Protein AF-H1Y6B5-F1 (afdb_monomer)

Mean predicted aligned error: 3.68 Å

Sequence (213 aa):
MKHVYVIIVVPATILVPIITGFVKKIYNDKLLKGMLFYLLFAALTEITSRVLGSHQINNLPLLHFYTIIEFLFILRFFQLALNASSVIRLTRWLMVIFTVFSIFNFIFIQSIHGFNSYPRSIAALIIIGFCLFYFFKYGGAENKKKWIYEPANWLVTGALIYFGSSLFYFAFLNLLNQSASPTVYFIFAYIHATLVMVMYFLFTIGFLYAKNE

Organism: NCBI:txid714943

Nearest PDB structures (foldseek):
  7v9l-assembly1_R  TM=5.375E-01  e=4.047E-01  Homo sapiens
  8u54-assembly1_B  TM=4.748E-01  e=1.114E+00  Homo sapiens
  8u5v-assembly1_A  TM=3.412E-01  e=2.157E+00  Homo sapiens
  5cwi-assembly1_A  TM=3.087E-01  e=9.225E+00  synthetic construct

pLDDT: mean 94.03, std 8.44, range [51.31, 98.81]

Secondary structure (DSSP, 8-state):
-TTHIIIIIHHHTTHHHHHHHHHTTGGG-TTTHHHHHHHHHHHHHHHHHHHHHHTT---HHHHHHHHHHHHHHHHHHHHHHH--HHHHHHHHHHHHHHHHHHHHHHHHTS-TTS--HHHHHHHHHHHHHHHHHHHHHHSSS--SS-GGG-HHHHHHHHHHHHHHHHHHHHHTHHHHHHHS-HHHHHHHHHHHHHHHHHHHHHHHHHHHT----

Foldseek 3Di:
DPPCCLLPVLLVLLVLLLVLCVVLVCCPPPLCVLVNVLSVVVNVLSVVLVVCVVVVHQSLLSVLVNLLSNLLSLLVNLCVLVVDPVSVVVSVVCSVVLNVVSVCCCVPPNPSSDASLPSNLVSLVVLLVSLVVSCVVPVPDPPPDDLLLALVSLLSVLSNQLSVVCNVVSNCVRVCVPPNDPVVNVVSSSVNSVSSSSSSVSNSSSSNSDDRD

Structure (mmCIF, N/CA/C/O backbone):
data_AF-H1Y6B5-F1
#
_entry.id   AF-H1Y6B5-F1
#
loop_
_atom_site.group_PDB
_atom_site.id
_atom_site.type_symbol
_atom_site.label_atom_id
_atom_site.label_alt_id
_atom_site.label_comp_id
_atom_site.label_asym_id
_atom_site.label_entity_id
_atom_site.label_seq_id
_atom_site.pdbx_PDB_ins_code
_atom_site.Cartn_x
_atom_site.Cartn_y
_atom_site.Cartn_z
_atom_site.occupancy
_atom_site.B_iso_or_equiv
_atom_site.auth_seq_id
_atom_site.auth_comp_id
_atom_site.auth_asym_id
_atom_site.auth_atom_id
_atom_site.pdbx_PDB_model_num
ATOM 1 N N . MET A 1 1 ? 3.850 -22.545 -18.748 1.00 55.69 1 MET A N 1
ATOM 2 C CA . MET A 1 1 ? 4.008 -21.136 -18.319 1.00 55.69 1 MET A CA 1
ATOM 3 C C . MET A 1 1 ? 4.960 -21.098 -17.131 1.00 55.69 1 MET A C 1
ATOM 5 O O . MET A 1 1 ? 4.637 -21.686 -16.107 1.00 55.69 1 MET A O 1
ATOM 9 N N . LYS A 1 2 ? 6.153 -20.505 -17.258 1.00 73.94 2 LYS A N 1
ATOM 10 C CA . LYS A 1 2 ? 7.037 -20.297 -16.096 1.00 73.94 2 LYS A CA 1
ATOM 11 C C . LYS A 1 2 ? 6.442 -19.155 -15.241 1.00 73.94 2 LYS A C 1
ATOM 13 O O . LYS A 1 2 ? 5.897 -18.218 -15.809 1.00 73.94 2 LYS A O 1
ATOM 18 N N . HIS A 1 3 ? 6.512 -19.243 -13.910 1.00 87.06 3 HIS A N 1
ATOM 19 C CA . HIS A 1 3 ? 6.084 -18.199 -12.946 1.00 87.06 3 HIS A CA 1
ATOM 20 C C . HIS A 1 3 ? 4.568 -17.972 -12.728 1.00 87.06 3 HIS A C 1
ATOM 22 O O . HIS A 1 3 ? 4.164 -16.901 -12.278 1.00 87.06 3 HIS A O 1
ATOM 28 N N . VAL A 1 4 ? 3.724 -18.996 -12.940 1.00 90.38 4 VAL A N 1
ATOM 29 C CA . VAL A 1 4 ? 2.258 -18.958 -12.680 1.00 90.38 4 VAL A CA 1
ATOM 30 C C . VAL A 1 4 ? 1.918 -18.456 -11.270 1.00 90.38 4 VAL A C 1
ATOM 32 O O . VAL A 1 4 ? 0.959 -17.710 -11.096 1.00 90.38 4 VAL A O 1
ATOM 35 N N . TYR A 1 5 ? 2.718 -18.812 -10.266 1.00 93.62 5 TYR A N 1
ATOM 36 C CA . TYR A 1 5 ? 2.507 -18.364 -8.890 1.00 93.62 5 TYR A CA 1
ATOM 37 C C . TYR A 1 5 ? 2.507 -16.831 -8.753 1.00 93.62 5 TYR A C 1
ATOM 39 O O . TYR A 1 5 ? 1.561 -16.265 -8.212 1.00 93.62 5 TYR A O 1
ATOM 47 N N . VAL A 1 6 ? 3.532 -16.160 -9.291 1.00 92.00 6 VAL A N 1
ATOM 48 C CA . VAL A 1 6 ? 3.678 -14.696 -9.211 1.00 92.00 6 VAL A CA 1
ATOM 49 C C . VAL A 1 6 ? 2.671 -14.000 -10.124 1.00 92.00 6 VAL A C 1
ATOM 51 O O . VAL A 1 6 ? 2.094 -12.987 -9.750 1.00 92.00 6 VAL A O 1
ATOM 54 N N . ILE A 1 7 ? 2.440 -14.553 -11.317 1.00 89.25 7 ILE A N 1
ATOM 55 C CA . ILE A 1 7 ? 1.642 -13.893 -12.355 1.00 89.25 7 ILE A CA 1
ATOM 56 C C . ILE A 1 7 ? 0.141 -14.115 -12.153 1.00 89.25 7 ILE A C 1
ATOM 58 O O . ILE A 1 7 ? -0.649 -13.260 -12.520 1.00 89.25 7 ILE A O 1
ATOM 62 N N . ILE A 1 8 ? -0.302 -15.236 -11.589 1.00 91.44 8 ILE A N 1
ATOM 63 C CA . ILE A 1 8 ? -1.732 -15.583 -11.537 1.00 91.44 8 ILE A CA 1
ATOM 64 C C . ILE A 1 8 ? -2.184 -15.805 -10.101 1.00 91.44 8 ILE A C 1
ATOM 66 O O . ILE A 1 8 ? -3.105 -15.129 -9.650 1.00 91.44 8 ILE A O 1
ATOM 70 N N . VAL A 1 9 ? -1.534 -16.728 -9.388 1.00 95.12 9 VAL A N 1
ATOM 71 C CA . VAL A 1 9 ? -2.014 -17.199 -8.080 1.00 95.12 9 VAL A CA 1
ATOM 72 C C . VAL A 1 9 ? -2.010 -16.074 -7.054 1.00 95.12 9 VAL A C 1
ATOM 74 O O . VAL A 1 9 ? -3.047 -15.797 -6.461 1.00 95.12 9 VAL A O 1
ATOM 77 N N . VAL A 1 10 ? -0.869 -15.407 -6.861 1.00 95.81 10 VAL A N 1
ATOM 78 C CA . VAL A 1 10 ? -0.741 -14.348 -5.855 1.00 95.81 10 VAL A CA 1
ATOM 79 C C . VAL A 1 10 ? -1.701 -13.195 -6.130 1.00 95.81 10 VAL A C 1
ATOM 81 O O . VAL A 1 10 ? -2.462 -12.857 -5.227 1.00 95.81 10 VAL A O 1
ATOM 84 N N . PRO A 1 11 ? -1.763 -12.602 -7.330 1.00 94.50 11 PRO A N 1
ATOM 85 C CA . PRO A 1 11 ? -2.614 -11.433 -7.507 1.00 94.50 11 PRO A CA 1
ATOM 86 C C . PRO A 1 11 ? -4.104 -11.777 -7.450 1.00 94.50 11 PRO A C 1
ATOM 88 O O . PRO A 1 11 ? -4.888 -10.957 -6.990 1.00 94.50 11 PRO A O 1
ATOM 91 N N . ALA A 1 12 ? -4.505 -13.008 -7.799 1.00 96.19 12 ALA A N 1
ATOM 92 C CA . ALA A 1 12 ? -5.877 -13.470 -7.584 1.00 96.19 12 ALA A CA 1
ATOM 93 C C . ALA A 1 12 ? -6.274 -13.486 -6.095 1.00 96.19 12 ALA A C 1
ATOM 95 O O . ALA A 1 12 ? -7.454 -13.331 -5.777 1.00 96.19 12 ALA A O 1
ATOM 96 N N . THR A 1 13 ? -5.315 -13.605 -5.165 1.00 97.94 13 THR A N 1
ATOM 97 C CA . THR A 1 13 ? -5.616 -13.573 -3.723 1.00 97.94 13 THR A CA 1
ATOM 98 C C . THR A 1 13 ? -6.146 -12.225 -3.236 1.00 97.94 13 THR A C 1
ATOM 100 O O . THR A 1 13 ? -6.795 -12.202 -2.195 1.00 97.94 13 THR A O 1
ATOM 103 N N . ILE A 1 14 ? -5.991 -11.129 -3.997 1.00 98.19 14 ILE A N 1
ATOM 104 C CA . ILE A 1 14 ? -6.615 -9.834 -3.665 1.00 98.19 14 ILE A CA 1
ATOM 105 C C . ILE A 1 14 ? -8.147 -9.915 -3.625 1.00 98.19 14 ILE A C 1
ATOM 107 O O . ILE A 1 14 ? -8.799 -9.159 -2.904 1.00 98.19 14 ILE A O 1
ATOM 111 N N . LEU A 1 15 ? -8.736 -10.861 -4.364 1.00 98.31 15 LEU A N 1
ATOM 112 C CA . LEU A 1 15 ? -10.179 -11.073 -4.375 1.00 98.31 15 LEU A CA 1
ATOM 113 C C . LEU A 1 15 ? -10.692 -11.527 -3.007 1.00 98.31 15 LEU A C 1
ATOM 115 O O . LEU A 1 15 ? -11.820 -11.200 -2.656 1.00 98.31 15 LEU A O 1
ATOM 119 N N . VAL A 1 16 ? -9.869 -12.220 -2.214 1.00 98.44 16 VAL A N 1
ATOM 120 C CA . VAL A 1 16 ? -10.258 -12.733 -0.895 1.00 98.44 16 VAL A CA 1
ATOM 121 C C . VAL A 1 16 ? -10.650 -11.590 0.057 1.00 98.44 16 VAL A C 1
ATOM 123 O O . VAL A 1 16 ? -11.821 -11.544 0.443 1.00 98.44 16 VAL A O 1
ATOM 126 N N . PRO A 1 17 ? -9.779 -10.609 0.384 1.00 98.38 17 PRO A N 1
ATOM 127 C CA . PRO A 1 17 ? -10.174 -9.500 1.249 1.00 98.38 17 PRO A CA 1
ATOM 128 C C . PRO A 1 17 ? -11.243 -8.601 0.615 1.00 98.38 17 PRO A C 1
ATOM 130 O O . PRO A 1 17 ? -12.066 -8.054 1.344 1.00 98.38 17 PRO A O 1
ATOM 133 N N . ILE A 1 18 ? -11.297 -8.459 -0.717 1.00 98.50 18 ILE A N 1
ATOM 134 C CA . ILE A 1 18 ? -12.362 -7.685 -1.380 1.00 98.50 18 ILE A CA 1
ATOM 135 C C . ILE A 1 18 ? -13.731 -8.330 -1.132 1.00 98.50 18 ILE A C 1
ATOM 137 O O . ILE A 1 18 ? -14.648 -7.662 -0.650 1.00 98.50 18 ILE A O 1
ATOM 141 N N . ILE A 1 19 ? -13.865 -9.630 -1.415 1.00 98.44 19 ILE A N 1
ATOM 142 C CA . ILE A 1 19 ? -15.105 -10.389 -1.203 1.00 98.44 19 ILE A CA 1
ATOM 143 C C . ILE A 1 19 ? -15.489 -10.344 0.275 1.00 98.44 19 ILE A C 1
ATOM 145 O O . ILE A 1 19 ? -16.630 -10.014 0.601 1.00 98.44 19 ILE A O 1
ATOM 149 N N . THR A 1 20 ? -14.539 -10.598 1.180 1.00 98.06 20 THR A N 1
ATOM 150 C CA . THR A 1 20 ? -14.780 -10.502 2.623 1.00 98.06 20 THR A CA 1
ATOM 151 C C . THR A 1 20 ? -15.261 -9.112 3.024 1.00 98.06 20 THR A C 1
ATOM 153 O O . THR A 1 20 ? -16.213 -9.009 3.794 1.00 98.06 20 THR A O 1
ATOM 156 N N . GLY A 1 21 ? -14.674 -8.046 2.477 1.00 97.31 21 GLY A N 1
ATOM 157 C CA . GLY A 1 21 ? -15.093 -6.675 2.747 1.00 97.31 21 GLY A CA 1
ATOM 158 C C . GLY A 1 21 ? -16.542 -6.396 2.339 1.00 97.31 21 GLY A C 1
ATOM 159 O O . GLY A 1 21 ? -17.296 -5.804 3.115 1.00 97.31 21 GLY A O 1
ATOM 160 N N . PHE A 1 22 ? -16.970 -6.872 1.167 1.00 97.12 22 PHE A N 1
ATOM 161 C CA . PHE A 1 22 ? -18.368 -6.755 0.741 1.00 97.12 22 PHE A CA 1
ATOM 162 C C . PHE A 1 22 ? -19.321 -7.583 1.610 1.00 97.12 22 PHE A C 1
ATOM 164 O O . PHE A 1 22 ? -20.336 -7.054 2.061 1.00 97.12 22 PHE A O 1
ATOM 171 N N . VAL A 1 23 ? -18.983 -8.844 1.907 1.00 96.69 23 VAL A N 1
ATOM 172 C CA . VAL A 1 23 ? -19.797 -9.732 2.762 1.00 96.69 23 VAL A CA 1
ATOM 173 C C . VAL A 1 23 ? -19.965 -9.149 4.168 1.00 96.69 23 VAL A C 1
ATOM 175 O O . VAL A 1 23 ? -21.059 -9.165 4.731 1.00 96.69 23 VAL A O 1
ATOM 178 N N . LYS A 1 24 ? -18.892 -8.584 4.726 1.00 96.00 24 LYS A N 1
ATOM 179 C CA . LYS A 1 24 ? -18.864 -7.930 6.042 1.00 96.00 24 LYS A CA 1
ATOM 180 C C . LYS A 1 24 ? -19.344 -6.477 6.013 1.00 96.00 24 LYS A C 1
ATOM 182 O O . LYS A 1 24 ? -19.243 -5.787 7.018 1.00 96.00 24 LYS A O 1
ATOM 187 N N . LYS A 1 25 ? -19.848 -5.997 4.872 1.00 95.06 25 LYS A N 1
ATOM 188 C CA . LYS A 1 25 ? -20.375 -4.638 4.679 1.00 95.06 2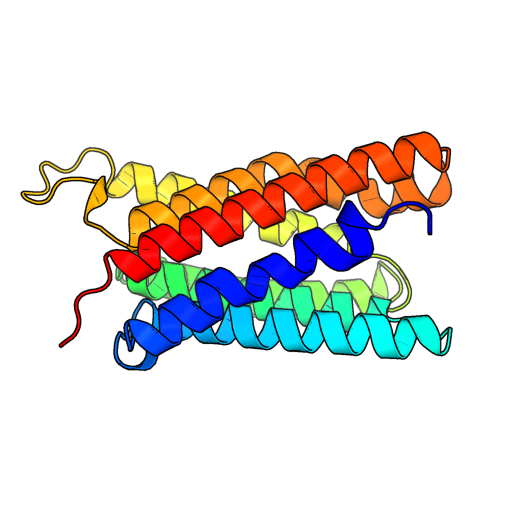5 LYS A CA 1
ATOM 189 C C . LYS A 1 25 ? -19.458 -3.525 5.202 1.00 95.06 25 LYS A C 1
ATOM 191 O O . LYS A 1 25 ? -19.927 -2.469 5.626 1.00 95.06 25 LYS A O 1
ATOM 196 N N . ILE A 1 26 ? -18.138 -3.710 5.112 1.00 94.06 26 ILE A N 1
ATOM 197 C CA . ILE A 1 26 ? -17.161 -2.744 5.649 1.00 94.06 26 ILE A CA 1
ATOM 198 C C . ILE A 1 26 ? -17.201 -1.395 4.918 1.00 94.06 26 ILE A C 1
ATOM 200 O O . ILE A 1 26 ? -16.618 -0.421 5.377 1.00 94.06 26 ILE A O 1
ATOM 204 N N . TYR A 1 27 ? -17.911 -1.309 3.789 1.00 92.00 27 TYR A N 1
ATOM 205 C CA . TYR A 1 27 ? -18.198 -0.058 3.087 1.00 92.00 27 TYR A CA 1
ATOM 206 C C . TYR A 1 27 ? -19.061 0.929 3.902 1.00 92.00 27 TYR A C 1
ATOM 208 O O . TYR A 1 27 ? -19.144 2.105 3.523 1.00 92.00 27 TYR A O 1
ATOM 216 N N . ASN A 1 28 ? -19.682 0.473 4.997 1.00 91.31 28 ASN A N 1
ATOM 217 C CA . ASN A 1 28 ? -20.356 1.310 5.993 1.00 91.31 28 ASN A CA 1
ATOM 218 C C . ASN A 1 28 ? -19.400 1.808 7.094 1.00 91.31 28 ASN A C 1
ATOM 220 O O . ASN A 1 28 ? -19.642 2.858 7.687 1.00 91.31 28 ASN A O 1
ATOM 224 N N . ASP A 1 29 ? -18.289 1.107 7.333 1.00 93.19 29 ASP A N 1
ATOM 225 C CA . ASP A 1 29 ? -17.291 1.468 8.340 1.00 93.19 29 ASP A CA 1
ATOM 226 C C . ASP A 1 29 ? -16.361 2.567 7.800 1.00 93.19 29 ASP A C 1
ATOM 228 O O . ASP A 1 29 ? -15.657 2.393 6.802 1.00 93.19 29 ASP A O 1
ATOM 232 N N . LYS A 1 30 ? -16.332 3.728 8.467 1.00 91.19 30 LYS A N 1
ATOM 233 C CA . LYS A 1 30 ? -15.532 4.884 8.023 1.00 91.19 30 LYS A CA 1
ATOM 234 C C . LYS A 1 30 ? -14.029 4.596 7.976 1.00 91.19 30 LYS A C 1
ATOM 236 O O . LYS A 1 30 ? -13.349 5.166 7.124 1.00 91.19 30 LYS A O 1
ATOM 241 N N . LEU A 1 31 ? -13.516 3.767 8.883 1.00 93.06 31 LEU A N 1
ATOM 242 C CA . LEU A 1 31 ? -12.102 3.414 8.975 1.00 93.06 31 LEU A CA 1
ATOM 243 C C . LEU A 1 31 ? -11.720 2.397 7.892 1.00 93.06 31 LEU A C 1
ATOM 245 O O . LEU A 1 31 ? -10.720 2.584 7.198 1.00 93.06 31 LEU A O 1
ATOM 249 N N . LEU A 1 32 ? -12.517 1.339 7.727 1.00 95.81 32 LEU A N 1
ATOM 250 C CA . LEU A 1 32 ? -12.175 0.205 6.860 1.00 95.81 32 LEU A CA 1
ATOM 251 C C . LEU A 1 32 ? -12.563 0.412 5.390 1.00 95.81 32 LEU A C 1
ATOM 253 O O . LEU A 1 32 ? -11.889 -0.117 4.503 1.00 95.81 32 LEU A O 1
ATOM 257 N N . LYS A 1 33 ? -13.584 1.229 5.098 1.00 96.12 33 LYS A N 1
ATOM 258 C CA . LYS A 1 33 ? -14.030 1.531 3.726 1.00 96.12 33 LYS A CA 1
ATOM 259 C C . LYS A 1 33 ? -12.903 2.039 2.827 1.00 96.12 33 LYS A C 1
ATOM 261 O O . LYS A 1 33 ? -12.834 1.661 1.660 1.00 96.12 33 LYS A O 1
ATOM 266 N N . GLY A 1 34 ? -12.012 2.881 3.358 1.00 96.19 34 GLY A N 1
ATOM 267 C CA . GLY A 1 34 ? -10.866 3.392 2.600 1.00 96.19 34 GLY A CA 1
ATOM 268 C C . GLY A 1 34 ? -9.937 2.273 2.123 1.00 96.19 34 GLY A C 1
ATOM 269 O O . GLY A 1 34 ? -9.499 2.283 0.978 1.00 96.19 34 GLY A O 1
ATOM 270 N N . MET A 1 35 ? -9.713 1.265 2.968 1.00 97.94 35 MET A N 1
ATOM 271 C CA . MET A 1 35 ? -8.876 0.111 2.636 1.00 97.94 35 MET A CA 1
ATOM 272 C C . MET A 1 35 ? -9.559 -0.839 1.649 1.00 97.94 35 MET A C 1
ATOM 274 O O . MET A 1 35 ? -8.884 -1.408 0.795 1.00 97.94 35 MET A O 1
ATOM 278 N N . LEU A 1 36 ? -10.891 -0.963 1.692 1.00 97.88 36 LEU A N 1
ATOM 279 C CA . LEU A 1 36 ? -11.636 -1.685 0.655 1.00 97.88 36 LEU A CA 1
ATOM 280 C C . LEU A 1 36 ? -11.476 -1.021 -0.719 1.00 97.88 36 LEU A C 1
ATOM 282 O O . LEU A 1 36 ? -11.206 -1.702 -1.706 1.00 97.88 36 LEU A O 1
ATOM 286 N N . PHE A 1 37 ? -11.609 0.307 -0.789 1.00 97.88 37 PHE A N 1
ATOM 287 C CA . PHE A 1 37 ? -11.417 1.037 -2.045 1.00 97.88 37 PHE A CA 1
ATOM 288 C C . PHE A 1 37 ? -9.978 0.991 -2.548 1.00 97.88 37 PHE A C 1
ATOM 290 O O . PHE A 1 37 ? -9.779 0.871 -3.754 1.00 97.88 37 PHE A O 1
ATOM 297 N N . TYR A 1 38 ? -8.992 1.013 -1.651 1.00 97.75 38 TYR A N 1
ATOM 298 C CA . TYR A 1 38 ? -7.603 0.740 -2.010 1.00 97.75 38 TYR A CA 1
ATOM 299 C C . TYR A 1 38 ? -7.456 -0.619 -2.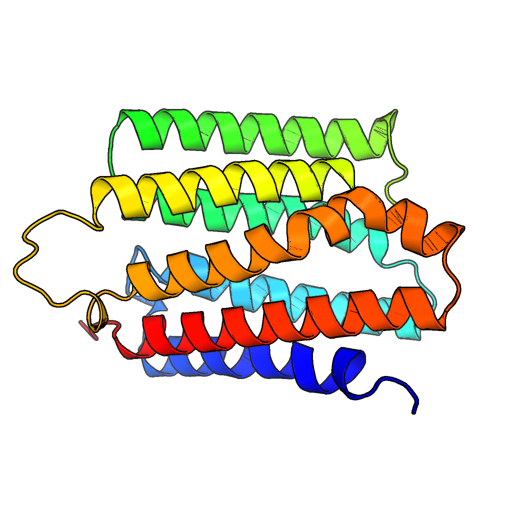703 1.00 97.75 38 TYR A C 1
ATOM 301 O O . TYR A 1 38 ? -6.878 -0.684 -3.783 1.00 97.75 38 TYR A O 1
ATOM 309 N N . LEU A 1 39 ? -8.015 -1.691 -2.131 1.00 98.38 39 LEU A N 1
ATOM 310 C CA . LEU A 1 39 ? -7.914 -3.029 -2.720 1.00 98.38 39 LEU A CA 1
ATOM 311 C C . LEU A 1 39 ? -8.619 -3.119 -4.078 1.00 98.38 39 LEU A C 1
ATOM 313 O O . LEU A 1 39 ? -8.088 -3.729 -5.001 1.00 98.38 39 LEU A O 1
ATOM 317 N N . LEU A 1 40 ? -9.780 -2.476 -4.230 1.00 98.38 40 LEU A N 1
ATOM 318 C CA . LEU A 1 40 ? -10.475 -2.383 -5.518 1.00 98.38 40 LEU A CA 1
ATOM 319 C C . LEU A 1 40 ? -9.640 -1.637 -6.564 1.00 98.38 40 LEU A C 1
ATOM 321 O O . LEU A 1 40 ? -9.512 -2.096 -7.698 1.00 98.38 40 LEU A O 1
ATOM 325 N N . PHE A 1 41 ? -9.037 -0.514 -6.177 1.00 98.19 41 PHE A N 1
ATOM 326 C CA . PHE A 1 41 ? -8.139 0.245 -7.040 1.00 98.19 41 PHE A CA 1
ATOM 327 C C . PHE A 1 41 ? -6.889 -0.565 -7.413 1.00 98.19 41 PHE A C 1
ATOM 329 O O . PHE A 1 41 ? -6.485 -0.573 -8.576 1.00 98.19 41 PHE A O 1
ATOM 336 N N . ALA A 1 42 ? -6.304 -1.296 -6.463 1.00 97.75 42 ALA A N 1
ATOM 337 C CA . ALA A 1 42 ? -5.171 -2.180 -6.706 1.00 97.75 42 ALA A CA 1
ATOM 338 C C . ALA A 1 42 ? -5.531 -3.327 -7.663 1.00 97.75 42 ALA A C 1
ATOM 340 O O . ALA A 1 42 ? -4.788 -3.577 -8.610 1.00 97.75 42 ALA A O 1
ATOM 341 N N . ALA A 1 43 ? -6.698 -3.958 -7.496 1.00 97.88 43 ALA A N 1
ATOM 342 C CA . ALA A 1 43 ? -7.184 -4.993 -8.409 1.00 97.88 43 ALA A CA 1
ATOM 343 C C . ALA A 1 43 ? -7.374 -4.449 -9.834 1.00 97.88 43 ALA A C 1
ATOM 345 O O . ALA A 1 43 ? -6.933 -5.069 -10.801 1.00 97.88 43 ALA A O 1
ATOM 346 N N . LEU A 1 44 ? -7.978 -3.264 -9.968 1.00 97.75 44 LEU A N 1
ATOM 347 C CA . LEU A 1 44 ? -8.154 -2.597 -11.259 1.00 97.75 44 LEU A CA 1
ATOM 348 C C . LEU A 1 44 ? -6.810 -2.261 -11.917 1.00 97.75 44 LEU A C 1
ATOM 350 O O . LEU A 1 44 ? -6.625 -2.491 -13.113 1.00 97.75 44 LEU A O 1
ATOM 354 N N . THR A 1 45 ? -5.867 -1.738 -11.135 1.00 96.62 45 THR A N 1
ATOM 355 C CA . THR A 1 45 ? -4.513 -1.407 -11.594 1.00 96.62 45 THR A CA 1
ATOM 356 C C . THR A 1 45 ? -3.798 -2.660 -12.096 1.00 96.62 45 THR A C 1
ATOM 358 O O . THR A 1 45 ? -3.215 -2.642 -13.175 1.00 96.62 45 THR A O 1
ATOM 361 N N . GLU A 1 46 ? -3.890 -3.768 -11.364 1.00 94.75 46 GLU A N 1
ATOM 362 C CA . GLU A 1 46 ? -3.266 -5.039 -11.732 1.00 94.75 46 GLU A CA 1
ATOM 363 C C . GLU A 1 46 ? -3.851 -5.615 -13.031 1.00 94.75 46 GLU A C 1
ATOM 365 O O . GLU A 1 46 ? -3.105 -6.007 -13.930 1.00 94.75 46 GLU A O 1
ATOM 370 N N . ILE A 1 47 ? -5.181 -5.612 -13.178 1.00 95.75 47 ILE A N 1
ATOM 371 C CA . ILE A 1 47 ? -5.851 -6.028 -14.421 1.00 95.75 47 ILE A CA 1
ATOM 372 C C . ILE A 1 47 ? -5.381 -5.153 -15.589 1.00 95.75 47 ILE A C 1
ATOM 374 O O . ILE A 1 47 ? -4.975 -5.672 -16.628 1.00 95.75 47 ILE A O 1
ATOM 378 N N . THR A 1 48 ? -5.375 -3.832 -15.404 1.00 96.38 48 THR A N 1
ATOM 379 C CA . THR A 1 48 ? -4.950 -2.875 -16.436 1.00 96.38 48 THR A CA 1
ATOM 380 C C . THR A 1 48 ? -3.487 -3.094 -16.825 1.00 96.38 48 THR A C 1
ATOM 382 O O . THR A 1 48 ? -3.161 -3.167 -18.007 1.00 96.38 48 THR A O 1
ATOM 385 N N . SER A 1 49 ? -2.607 -3.280 -15.840 1.00 93.88 49 SER A N 1
ATOM 386 C CA . SER A 1 49 ? -1.180 -3.550 -16.030 1.00 93.88 49 SER A CA 1
ATOM 387 C C . SER A 1 49 ? -0.932 -4.793 -16.889 1.00 93.88 49 SER A C 1
ATOM 389 O O . SER A 1 49 ? -0.060 -4.783 -17.762 1.00 93.88 49 SER A O 1
ATOM 391 N N . ARG A 1 50 ? -1.733 -5.849 -16.699 1.00 91.75 50 ARG A N 1
ATOM 392 C CA . ARG A 1 50 ? -1.660 -7.086 -17.492 1.00 91.75 50 ARG A CA 1
ATOM 393 C C . ARG A 1 50 ? -2.166 -6.914 -18.908 1.00 91.75 50 ARG A C 1
ATOM 395 O O . ARG A 1 50 ? -1.523 -7.420 -19.819 1.00 91.75 50 ARG A O 1
ATOM 402 N N . VAL A 1 51 ? -3.288 -6.217 -19.089 1.00 95.06 51 VAL A N 1
ATOM 403 C CA . VAL A 1 51 ? -3.837 -5.931 -20.422 1.00 95.06 51 VAL A CA 1
ATOM 404 C C . VAL A 1 51 ? -2.826 -5.119 -21.233 1.00 95.06 51 VAL A C 1
ATOM 406 O O . VAL A 1 51 ? -2.505 -5.478 -22.363 1.00 95.06 51 VAL A O 1
ATOM 409 N N . LEU A 1 52 ? -2.238 -4.077 -20.642 1.00 94.69 52 LEU A N 1
ATOM 410 C CA . LEU A 1 52 ? -1.165 -3.318 -21.289 1.00 94.69 52 LEU A CA 1
ATOM 411 C C . LEU A 1 52 ? 0.038 -4.216 -21.611 1.00 94.69 52 LEU A C 1
ATOM 413 O O . LEU A 1 52 ? 0.512 -4.222 -22.746 1.00 94.69 52 LEU A O 1
ATOM 417 N N . GLY A 1 53 ? 0.470 -5.040 -20.653 1.00 92.12 53 GLY A N 1
ATOM 418 C CA . GLY A 1 53 ? 1.575 -5.981 -20.836 1.00 92.12 53 GLY A CA 1
ATOM 419 C C . GLY A 1 53 ? 1.337 -7.007 -21.951 1.00 92.12 53 GLY A C 1
ATOM 420 O O . GLY A 1 53 ? 2.253 -7.285 -22.724 1.00 92.12 53 GLY A O 1
ATOM 421 N N . SER A 1 54 ? 0.113 -7.528 -22.104 1.00 92.62 54 SER A N 1
ATOM 422 C CA . SER A 1 54 ? -0.235 -8.454 -23.193 1.00 92.62 54 SER A CA 1
ATOM 423 C C . SER A 1 54 ? -0.207 -7.793 -24.569 1.00 92.62 54 SER A C 1
ATOM 425 O O . SER A 1 54 ? 0.025 -8.469 -25.567 1.00 92.62 54 SER A O 1
ATOM 427 N N . HIS A 1 55 ? -0.394 -6.473 -24.617 1.00 94.62 55 HIS A N 1
ATOM 428 C CA . HIS A 1 55 ? -0.240 -5.657 -25.820 1.00 94.62 55 HIS A CA 1
ATOM 429 C C . HIS A 1 55 ? 1.174 -5.071 -25.975 1.00 94.62 55 HIS A C 1
ATOM 431 O O . HIS A 1 55 ? 1.384 -4.228 -26.841 1.00 94.62 55 HIS A O 1
ATOM 437 N N . GLN A 1 56 ? 2.144 -5.505 -25.156 1.00 93.31 56 GLN A N 1
ATOM 438 C CA . GLN A 1 56 ? 3.524 -4.991 -25.134 1.00 93.31 56 GLN A CA 1
ATOM 439 C C . GLN A 1 56 ? 3.616 -3.477 -24.866 1.00 93.31 56 GLN A C 1
ATOM 441 O O . GLN A 1 56 ? 4.616 -2.833 -25.181 1.00 93.31 56 GLN A O 1
ATOM 446 N N . ILE A 1 57 ? 2.582 -2.899 -24.250 1.00 95.31 57 ILE A N 1
ATOM 447 C CA . ILE A 1 57 ? 2.559 -1.500 -23.835 1.00 95.31 57 ILE A CA 1
ATOM 448 C C . ILE A 1 57 ? 3.194 -1.408 -22.449 1.00 95.31 57 ILE A C 1
ATOM 450 O O . ILE A 1 57 ? 2.824 -2.135 -21.525 1.00 95.31 57 ILE A O 1
ATOM 454 N N . ASN A 1 58 ? 4.146 -0.487 -22.293 1.00 92.75 58 ASN A N 1
ATOM 455 C CA . ASN A 1 58 ? 4.802 -0.251 -21.015 1.00 92.75 58 ASN A CA 1
ATOM 456 C C . ASN A 1 58 ? 3.779 0.212 -19.959 1.00 92.75 58 ASN A C 1
ATOM 458 O O . ASN A 1 58 ? 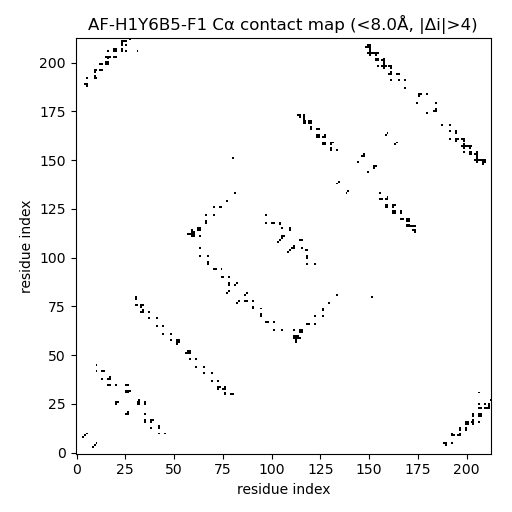3.160 1.266 -20.093 1.00 92.75 58 ASN A O 1
ATOM 462 N N . ASN A 1 59 ? 3.631 -0.576 -18.897 1.00 95.50 59 ASN A N 1
ATOM 463 C CA . ASN A 1 59 ? 2.701 -0.346 -17.793 1.00 95.50 59 ASN A CA 1
ATOM 464 C C . ASN A 1 59 ? 3.344 0.373 -16.590 1.00 95.50 59 ASN A C 1
ATOM 466 O O . ASN A 1 59 ? 2.663 0.655 -15.609 1.00 95.50 59 ASN A O 1
ATOM 470 N N . LEU A 1 60 ? 4.629 0.724 -16.648 1.00 95.44 60 LEU A N 1
ATOM 471 C CA . LEU A 1 60 ? 5.321 1.416 -15.560 1.00 95.44 60 LEU A CA 1
ATOM 472 C C . LEU A 1 60 ? 4.762 2.814 -15.255 1.00 95.44 60 LEU A C 1
ATOM 474 O O . LEU A 1 60 ? 4.701 3.140 -14.071 1.00 95.44 60 LEU A O 1
ATOM 478 N N . PRO A 1 61 ? 4.231 3.601 -16.214 1.00 97.31 61 PRO A N 1
ATOM 479 C CA . PRO A 1 61 ? 3.515 4.828 -15.869 1.00 97.31 61 PRO A CA 1
ATOM 480 C C . PRO A 1 61 ? 2.368 4.587 -14.882 1.00 97.31 61 PRO A C 1
ATOM 482 O O . PRO A 1 61 ? 2.203 5.344 -13.928 1.00 97.31 61 PRO A O 1
ATOM 485 N N . LEU A 1 62 ? 1.628 3.485 -15.043 1.00 97.06 62 LEU A N 1
ATOM 486 C CA . LEU A 1 62 ? 0.556 3.103 -14.126 1.00 97.06 62 LEU A CA 1
ATOM 487 C C . LEU A 1 62 ? 1.094 2.801 -12.717 1.00 97.06 62 LEU A C 1
ATOM 489 O O . LEU A 1 62 ? 0.444 3.156 -11.737 1.00 97.06 62 LEU A O 1
ATOM 493 N N . LEU A 1 63 ? 2.295 2.223 -12.601 1.00 96.88 63 LEU A N 1
ATOM 494 C CA . LEU A 1 63 ? 2.958 1.987 -11.314 1.00 96.88 63 LEU A CA 1
ATOM 495 C C . LEU A 1 63 ? 3.269 3.300 -10.572 1.00 96.88 63 LEU A C 1
ATOM 497 O O . LEU A 1 63 ? 3.084 3.364 -9.355 1.00 96.88 63 LEU A O 1
ATOM 501 N N . HIS A 1 64 ? 3.688 4.357 -11.281 1.00 97.81 64 HIS A N 1
ATOM 502 C CA . HIS A 1 64 ? 3.925 5.678 -10.676 1.00 97.81 64 HIS A CA 1
ATOM 503 C C . HIS A 1 64 ? 2.650 6.242 -10.043 1.00 97.81 64 HIS A C 1
ATOM 505 O O . HIS A 1 64 ? 2.661 6.624 -8.870 1.00 97.81 64 HIS A O 1
ATOM 511 N N . PHE A 1 65 ? 1.537 6.227 -10.782 1.00 97.50 65 PHE A N 1
ATOM 512 C CA . PHE A 1 65 ? 0.238 6.661 -10.259 1.00 97.50 65 PHE A CA 1
ATOM 513 C C . PHE A 1 65 ? -0.249 5.767 -9.120 1.00 97.50 65 PHE A C 1
ATOM 515 O O . PHE A 1 65 ? -0.714 6.271 -8.098 1.00 97.50 65 PHE A O 1
ATOM 522 N N . TYR A 1 66 ? -0.097 4.450 -9.265 1.00 98.06 66 TYR A N 1
ATOM 523 C CA . TYR A 1 66 ? -0.485 3.485 -8.246 1.00 98.06 66 TYR A CA 1
ATOM 524 C C . TYR A 1 66 ? 0.182 3.781 -6.902 1.00 98.06 66 TYR A C 1
ATOM 526 O O . TYR A 1 66 ? -0.503 3.839 -5.887 1.00 98.06 66 TYR A O 1
ATOM 534 N N . THR A 1 67 ? 1.493 4.034 -6.885 1.00 98.19 67 THR A N 1
ATOM 535 C CA . THR A 1 67 ? 2.228 4.322 -5.645 1.00 98.19 67 THR A CA 1
ATOM 536 C C . THR A 1 67 ? 1.738 5.589 -4.947 1.00 98.19 67 THR A C 1
ATOM 538 O O . THR A 1 67 ? 1.647 5.604 -3.721 1.00 98.19 67 THR A O 1
ATOM 541 N N . ILE A 1 68 ? 1.376 6.635 -5.698 1.00 98.62 68 ILE A N 1
ATOM 542 C CA . ILE A 1 68 ? 0.778 7.847 -5.120 1.00 98.62 68 ILE A CA 1
ATOM 543 C C . ILE A 1 68 ? -0.553 7.495 -4.457 1.00 98.62 68 ILE A C 1
ATOM 545 O O . ILE A 1 68 ? -0.744 7.761 -3.274 1.00 98.62 68 ILE A O 1
ATOM 549 N N . ILE A 1 69 ? -1.461 6.858 -5.194 1.00 98.50 69 ILE A N 1
ATOM 550 C CA . ILE A 1 69 ? -2.808 6.558 -4.702 1.00 98.50 69 ILE A CA 1
ATOM 551 C C . ILE A 1 69 ? -2.783 5.563 -3.528 1.00 98.50 69 ILE A C 1
ATOM 553 O O . ILE A 1 69 ? -3.484 5.778 -2.539 1.00 98.50 69 ILE A O 1
ATOM 557 N N . GLU A 1 70 ? -1.940 4.526 -3.582 1.00 98.56 70 GLU A N 1
ATOM 558 C CA . GLU A 1 70 ? -1.701 3.583 -2.478 1.00 98.56 70 GLU A CA 1
ATOM 559 C C . GLU A 1 70 ? -1.266 4.324 -1.210 1.00 98.56 70 GLU A C 1
ATOM 561 O O . GLU A 1 70 ? -1.862 4.142 -0.145 1.00 98.56 70 GLU A O 1
ATOM 566 N N . PHE A 1 71 ? -0.282 5.217 -1.330 1.00 98.69 71 PHE A N 1
ATOM 567 C CA . PHE A 1 71 ? 0.190 6.018 -0.208 1.00 98.69 71 PHE A CA 1
ATOM 568 C C . PHE A 1 71 ? -0.929 6.884 0.386 1.00 98.69 71 PHE A C 1
ATOM 570 O O . PHE A 1 71 ? -1.104 6.911 1.604 1.00 98.69 71 PHE A O 1
ATOM 577 N N . LEU A 1 72 ? -1.731 7.550 -0.452 1.00 98.62 72 LEU A N 1
ATOM 578 C CA . LEU A 1 72 ? -2.842 8.387 0.010 1.00 98.62 72 LEU A CA 1
ATOM 579 C C . LEU A 1 72 ? -3.895 7.578 0.784 1.00 98.62 72 LEU A C 1
ATOM 581 O O . LEU A 1 72 ? -4.327 8.008 1.857 1.00 98.62 72 LEU A O 1
ATOM 585 N N . PHE A 1 73 ? -4.287 6.400 0.287 1.00 98.56 73 PHE A N 1
ATOM 586 C CA . PHE A 1 73 ? -5.241 5.534 0.986 1.00 98.56 73 PHE A CA 1
ATOM 587 C C . PHE A 1 73 ? -4.704 5.054 2.338 1.00 98.56 73 PHE A C 1
ATOM 589 O O . PHE A 1 73 ? -5.416 5.134 3.342 1.00 98.56 73 PHE A O 1
ATOM 596 N N . ILE A 1 74 ? -3.446 4.608 2.388 1.00 98.44 74 ILE A N 1
ATOM 597 C CA . ILE A 1 74 ? -2.834 4.096 3.620 1.00 98.44 74 ILE A CA 1
ATOM 598 C C . ILE A 1 74 ? -2.660 5.217 4.655 1.00 98.44 74 ILE A C 1
ATOM 600 O O . ILE A 1 74 ? -2.987 5.040 5.830 1.00 98.44 74 ILE A O 1
ATOM 604 N N . LEU A 1 75 ? -2.219 6.408 4.245 1.00 98.25 75 LEU A N 1
ATOM 605 C CA . LEU A 1 75 ? -2.088 7.556 5.151 1.00 98.25 75 LEU A CA 1
ATOM 606 C C . LEU A 1 75 ? -3.450 8.039 5.651 1.00 98.25 75 LEU A C 1
ATOM 608 O O . LEU A 1 75 ? -3.577 8.413 6.819 1.00 98.25 75 LEU A O 1
ATOM 612 N N . ARG A 1 76 ? -4.488 7.980 4.809 1.00 98.25 76 ARG A N 1
ATOM 613 C CA . ARG A 1 76 ? -5.863 8.256 5.232 1.00 98.25 76 ARG A CA 1
ATOM 614 C C . ARG A 1 76 ? -6.360 7.225 6.247 1.00 98.25 76 ARG A C 1
ATOM 616 O O . ARG A 1 76 ? -7.013 7.618 7.213 1.00 98.25 76 ARG A O 1
ATOM 623 N N . PHE A 1 77 ? -6.029 5.946 6.075 1.00 98.19 77 PHE A N 1
ATOM 624 C CA . PHE A 1 77 ? -6.313 4.916 7.074 1.00 98.19 77 PHE A CA 1
ATOM 625 C C . PHE A 1 77 ? -5.659 5.259 8.421 1.00 98.19 77 PHE A C 1
ATOM 627 O O . PHE A 1 77 ? -6.362 5.338 9.426 1.00 98.19 77 PHE A O 1
ATOM 634 N N . PHE A 1 78 ? -4.361 5.581 8.454 1.00 98.00 78 PHE A N 1
ATOM 635 C CA . PHE A 1 78 ? -3.683 5.964 9.701 1.00 98.00 78 PHE A CA 1
ATOM 636 C C . PHE A 1 78 ? -4.229 7.253 10.319 1.00 98.00 78 PHE A C 1
ATOM 638 O O . PHE A 1 78 ? -4.336 7.359 11.541 1.00 98.00 78 PHE A O 1
ATOM 645 N N . GLN A 1 79 ? -4.620 8.221 9.489 1.00 96.44 79 GLN A N 1
ATOM 646 C CA . GLN A 1 79 ? -5.261 9.453 9.935 1.00 96.44 79 GLN A CA 1
ATOM 647 C C . GLN A 1 79 ? -6.553 9.175 10.718 1.00 96.44 79 GLN A C 1
ATOM 649 O O . GLN A 1 79 ? -6.789 9.809 11.746 1.00 96.44 79 GLN A O 1
ATOM 654 N N . LEU A 1 80 ? -7.365 8.223 10.248 1.00 96.25 80 LEU A N 1
ATOM 655 C CA . LEU A 1 80 ? -8.605 7.805 10.903 1.00 96.25 80 LEU A CA 1
ATOM 656 C C . LEU A 1 80 ? -8.348 6.883 12.102 1.00 96.25 80 LEU A C 1
ATOM 658 O O . LEU A 1 80 ? -8.986 7.054 13.135 1.00 96.25 80 LEU A O 1
ATOM 662 N N . ALA A 1 81 ? -7.401 5.948 11.991 1.00 95.19 81 ALA A N 1
ATOM 663 C CA . ALA A 1 81 ? -7.087 4.979 13.040 1.00 95.19 81 ALA A CA 1
ATOM 664 C C . ALA A 1 81 ? -6.508 5.644 14.299 1.00 95.19 81 ALA A C 1
ATOM 666 O O . ALA A 1 81 ? -6.840 5.264 15.418 1.00 95.19 81 ALA A O 1
ATOM 667 N N . LEU A 1 82 ? -5.630 6.639 14.125 1.00 94.69 82 LEU A N 1
ATOM 668 C CA . LEU A 1 82 ? -4.948 7.314 15.234 1.00 94.69 82 LEU A CA 1
ATOM 669 C C . LEU A 1 82 ? -5.727 8.521 15.773 1.00 94.69 82 LEU A C 1
ATOM 671 O O . LEU A 1 82 ? -5.521 8.887 16.934 1.00 94.69 82 LEU A O 1
ATOM 675 N N . ASN A 1 83 ? -6.548 9.149 14.917 1.00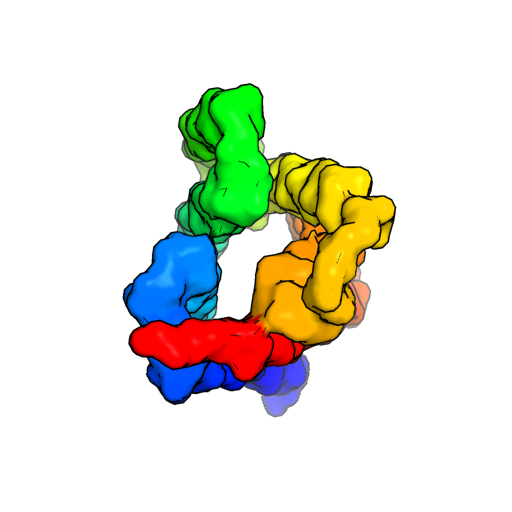 92.88 83 ASN A N 1
ATOM 676 C CA . ASN A 1 83 ? -7.473 10.263 15.172 1.00 92.88 83 ASN A CA 1
ATOM 677 C C . ASN A 1 83 ? -6.960 11.377 16.114 1.00 92.88 83 ASN A C 1
ATOM 679 O O . ASN A 1 83 ? -7.721 11.988 16.861 1.00 92.88 83 ASN A O 1
ATOM 683 N N . ALA A 1 84 ? -5.654 11.647 16.107 1.00 93.94 84 ALA A N 1
ATOM 684 C CA . ALA A 1 84 ? -5.043 12.724 16.880 1.00 93.94 84 ALA A CA 1
ATOM 685 C C . ALA A 1 84 ? -4.813 13.940 15.978 1.00 93.94 84 ALA A C 1
ATOM 687 O O . ALA A 1 84 ? -4.353 13.792 14.846 1.00 93.94 84 ALA A O 1
ATOM 688 N N . SER A 1 85 ? -5.079 15.150 16.473 1.00 94.44 85 SER A N 1
ATOM 689 C CA . SER A 1 85 ? -4.949 16.392 15.692 1.00 94.44 85 SER A CA 1
ATOM 690 C C . SER A 1 85 ? -3.549 16.585 15.088 1.00 94.44 85 SER A C 1
ATOM 692 O O . SER A 1 85 ? -3.428 16.996 13.931 1.00 94.44 85 SER A O 1
ATOM 694 N N . SER A 1 86 ? -2.497 16.221 15.828 1.00 95.00 86 SER A N 1
ATOM 695 C CA . SER A 1 86 ? -1.106 16.226 15.357 1.00 95.00 86 SER A CA 1
ATOM 696 C C . SER A 1 86 ? -0.884 15.254 14.194 1.00 95.00 86 SER A C 1
ATOM 698 O O . SER A 1 86 ? -0.341 15.646 13.163 1.00 95.00 86 SER A O 1
ATOM 700 N N . VAL A 1 87 ? -1.381 14.019 14.312 1.00 95.62 87 VAL A N 1
ATOM 701 C CA . VAL A 1 87 ? -1.312 12.996 13.256 1.00 95.62 87 VAL A CA 1
ATOM 702 C C . VAL A 1 87 ? -2.103 13.429 12.025 1.00 95.62 87 VAL A C 1
ATOM 704 O O . VAL A 1 87 ? -1.629 13.286 10.901 1.00 95.62 87 VAL A O 1
ATOM 707 N N . ILE A 1 88 ? -3.285 14.016 12.211 1.00 96.50 88 ILE A N 1
ATOM 708 C CA . ILE A 1 88 ? -4.112 14.528 11.116 1.00 96.50 88 ILE A CA 1
ATOM 709 C C . ILE A 1 88 ? -3.369 15.609 10.332 1.00 96.50 88 ILE A C 1
ATOM 711 O O . ILE A 1 88 ? -3.397 15.591 9.103 1.00 96.50 88 ILE A O 1
ATOM 715 N N . ARG A 1 89 ? -2.692 16.532 11.021 1.00 97.31 89 ARG A N 1
ATOM 716 C CA . ARG A 1 89 ? -1.900 17.588 10.383 1.00 97.31 89 ARG A CA 1
ATOM 717 C C . ARG A 1 89 ? -0.684 17.015 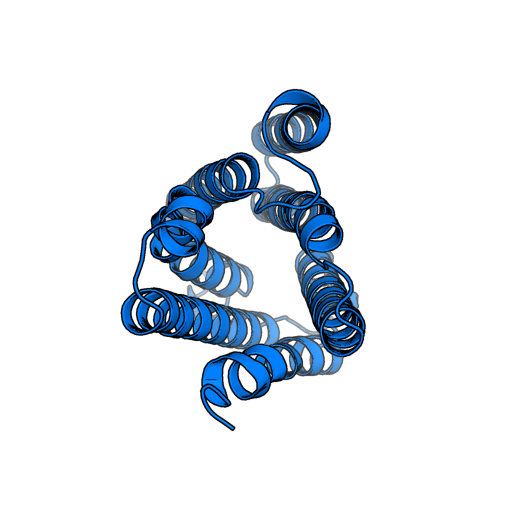9.655 1.00 97.31 89 ARG A C 1
ATOM 719 O O . ARG A 1 89 ? -0.466 17.357 8.497 1.00 97.31 89 ARG A O 1
ATOM 726 N N . LEU A 1 90 ? 0.064 16.127 10.311 1.00 97.81 90 LEU A N 1
ATOM 727 C CA . LEU A 1 90 ? 1.252 15.490 9.744 1.00 97.81 90 LEU A CA 1
ATOM 728 C C . LEU A 1 90 ? 0.912 14.680 8.486 1.00 97.81 90 LEU A C 1
ATOM 730 O O . LEU A 1 90 ? 1.525 14.880 7.444 1.00 97.81 90 LEU A O 1
ATOM 734 N N . THR A 1 91 ? -0.103 13.817 8.557 1.00 97.75 91 THR A N 1
ATOM 735 C CA . THR A 1 91 ? -0.543 12.991 7.418 1.00 97.75 91 THR A CA 1
ATOM 736 C C . THR A 1 91 ? -0.989 13.843 6.231 1.00 97.75 91 THR A C 1
ATOM 738 O O . THR A 1 91 ? -0.629 13.519 5.106 1.00 97.75 91 THR A O 1
ATOM 741 N N . ARG A 1 92 ? -1.701 14.963 6.443 1.00 97.88 92 ARG A N 1
ATOM 742 C CA . ARG A 1 92 ? -2.062 15.889 5.347 1.00 97.88 92 ARG A CA 1
ATOM 743 C C . ARG A 1 92 ? -0.838 16.472 4.652 1.00 97.88 92 ARG A C 1
ATOM 745 O O . ARG A 1 92 ? -0.786 16.451 3.427 1.00 97.88 92 ARG A O 1
ATOM 752 N N . TRP A 1 93 ? 0.137 16.954 5.420 1.00 98.38 93 TRP A N 1
ATOM 753 C CA . TRP A 1 93 ? 1.382 17.467 4.851 1.00 98.38 93 TRP A CA 1
ATOM 754 C C . TRP A 1 93 ? 2.146 16.384 4.094 1.00 98.38 93 TRP A C 1
ATOM 756 O O . TRP A 1 93 ? 2.546 16.621 2.960 1.00 98.38 93 TRP A O 1
ATOM 766 N N . LEU A 1 94 ? 2.280 15.183 4.665 1.00 98.56 94 LEU A N 1
ATOM 767 C CA . LEU A 1 94 ? 2.955 14.068 3.999 1.00 98.56 94 LEU A CA 1
ATOM 768 C C . LEU A 1 94 ? 2.250 13.658 2.704 1.00 98.56 94 LEU A C 1
ATOM 770 O O . LEU A 1 94 ? 2.931 13.424 1.717 1.00 98.56 94 LEU A O 1
ATOM 774 N N . MET A 1 95 ? 0.914 13.625 2.667 1.00 98.62 95 MET A N 1
ATOM 775 C CA . MET A 1 95 ? 0.153 13.331 1.445 1.00 98.62 95 MET A CA 1
ATOM 776 C C . MET A 1 95 ? 0.458 14.331 0.321 1.00 98.62 95 MET A C 1
ATOM 778 O O . MET A 1 95 ? 0.708 13.922 -0.814 1.00 98.62 95 MET A O 1
ATOM 782 N N . VAL A 1 96 ? 0.495 15.632 0.630 1.00 98.50 96 VAL A N 1
ATOM 783 C CA . VAL A 1 96 ? 0.815 16.678 -0.356 1.00 98.50 96 VAL A CA 1
ATOM 784 C C . VAL A 1 96 ? 2.281 16.597 -0.783 1.00 98.50 96 VAL A C 1
ATOM 786 O O . VAL A 1 96 ? 2.565 16.501 -1.975 1.00 98.50 96 VAL A O 1
ATOM 789 N N . ILE A 1 97 ? 3.208 16.579 0.179 1.00 98.56 97 ILE A N 1
ATOM 790 C CA . ILE A 1 97 ? 4.654 16.556 -0.079 1.00 98.56 97 ILE A CA 1
ATOM 791 C C . ILE A 1 97 ? 5.039 15.313 -0.881 1.00 98.56 97 ILE A C 1
ATOM 793 O O . ILE A 1 97 ? 5.772 15.426 -1.857 1.00 98.56 97 ILE A O 1
ATOM 797 N N . PHE A 1 98 ? 4.519 14.138 -0.519 1.00 98.69 98 PHE A N 1
ATOM 798 C CA . PHE A 1 98 ? 4.809 12.892 -1.222 1.00 98.69 98 PHE A CA 1
ATOM 799 C C . PHE A 1 98 ? 4.290 12.899 -2.662 1.00 98.69 98 PHE A C 1
ATOM 801 O O . PHE A 1 98 ? 4.978 12.428 -3.567 1.00 98.69 98 PHE A O 1
ATOM 808 N N . THR A 1 99 ? 3.097 13.454 -2.891 1.00 98.62 99 THR A N 1
ATOM 809 C CA . THR A 1 99 ? 2.529 13.573 -4.240 1.00 98.62 99 THR A CA 1
ATOM 810 C C . THR A 1 99 ? 3.394 14.486 -5.106 1.00 98.62 99 THR A C 1
ATOM 812 O O . THR A 1 99 ? 3.794 14.091 -6.199 1.00 98.62 99 THR A O 1
ATOM 815 N N . VAL A 1 100 ? 3.752 15.670 -4.596 1.00 98.50 100 VAL A N 1
ATOM 816 C CA . VAL A 1 100 ? 4.642 16.612 -5.294 1.00 98.50 100 VAL A CA 1
ATOM 817 C C . VAL A 1 100 ? 6.007 15.978 -5.556 1.00 98.50 100 VAL A C 1
ATOM 819 O O . VAL A 1 100 ? 6.504 16.047 -6.676 1.00 98.50 100 VAL A O 1
ATOM 822 N N . PHE A 1 101 ? 6.587 15.305 -4.561 1.00 98.50 101 PHE A N 1
ATOM 823 C CA . PHE A 1 101 ? 7.852 14.588 -4.698 1.00 98.50 101 PHE A CA 1
ATOM 824 C C . PHE A 1 101 ? 7.789 13.499 -5.774 1.00 98.50 101 PHE A C 1
ATOM 826 O O . PHE A 1 101 ? 8.702 13.394 -6.586 1.00 98.50 101 PHE A O 1
ATOM 833 N N . SER A 1 102 ? 6.716 12.708 -5.811 1.00 98.38 102 SER A N 1
ATOM 834 C CA . SER A 1 102 ? 6.554 11.630 -6.792 1.00 98.38 102 SER A CA 1
ATOM 835 C C . SER A 1 102 ? 6.429 12.177 -8.213 1.00 98.38 102 SER A C 1
ATOM 837 O O . SER A 1 102 ? 7.058 11.646 -9.123 1.00 98.38 102 SER A O 1
ATOM 839 N N . ILE A 1 103 ? 5.684 13.273 -8.390 1.00 98.31 103 ILE A N 1
ATOM 840 C CA . ILE A 1 103 ? 5.563 13.968 -9.679 1.00 98.31 103 ILE A CA 1
ATOM 841 C C . ILE A 1 103 ? 6.907 14.550 -10.110 1.00 98.31 103 ILE A C 1
ATOM 843 O O . ILE A 1 103 ? 7.357 14.318 -11.228 1.00 98.31 103 ILE A O 1
ATOM 847 N N . PHE A 1 104 ? 7.590 15.251 -9.206 1.00 98.38 104 PHE A N 1
ATOM 848 C CA . PHE A 1 104 ? 8.927 15.772 -9.466 1.00 98.38 104 PHE A CA 1
ATOM 849 C C . PHE A 1 104 ? 9.901 14.648 -9.848 1.00 98.38 104 PHE A C 1
ATOM 851 O O . PHE A 1 104 ? 10.673 14.783 -10.795 1.00 98.38 104 PHE A O 1
ATOM 858 N N . ASN A 1 105 ? 9.833 13.510 -9.154 1.00 98.06 105 ASN A N 1
ATOM 859 C CA . ASN A 1 105 ? 10.689 12.365 -9.414 1.00 98.06 105 ASN A CA 1
ATOM 860 C C . ASN A 1 105 ? 10.523 11.840 -10.840 1.00 98.06 105 ASN A C 1
ATOM 862 O O . ASN A 1 105 ? 11.539 11.685 -11.514 1.00 98.06 105 ASN A O 1
ATOM 866 N N . PHE A 1 106 ? 9.293 11.609 -11.315 1.00 96.81 106 PHE A N 1
ATOM 867 C CA . PHE A 1 106 ? 9.120 11.031 -12.649 1.00 96.81 106 PHE A CA 1
ATOM 868 C C . PHE A 1 106 ? 9.326 12.020 -13.809 1.00 96.81 106 PHE A C 1
ATOM 870 O O . PHE A 1 106 ? 9.466 11.600 -14.959 1.00 96.81 106 PHE A O 1
ATOM 877 N N . ILE A 1 107 ? 9.325 13.329 -13.520 1.00 97.19 107 ILE A N 1
ATOM 878 C CA . ILE A 1 107 ? 9.620 14.386 -14.498 1.00 97.19 107 ILE A CA 1
ATOM 879 C C . ILE A 1 107 ? 11.131 14.628 -14.606 1.00 97.19 107 ILE A C 1
ATOM 881 O O . ILE A 1 107 ? 11.636 14.809 -15.711 1.00 97.19 107 ILE A O 1
ATOM 885 N N . PHE A 1 108 ? 11.857 14.634 -13.480 1.00 97.56 108 PHE A N 1
ATOM 886 C CA . PHE A 1 108 ? 13.237 15.137 -13.435 1.00 97.56 108 PHE A CA 1
ATOM 887 C C . PHE A 1 108 ? 14.302 14.114 -13.018 1.00 97.56 108 PHE A C 1
ATOM 889 O O . PHE A 1 108 ? 15.475 14.342 -13.299 1.00 97.56 108 PHE A O 1
ATOM 896 N N . ILE A 1 109 ? 13.948 13.019 -12.334 1.00 95.62 109 ILE A N 1
ATOM 897 C CA . ILE A 1 109 ? 14.931 12.100 -11.722 1.00 95.62 109 ILE A CA 1
ATOM 898 C C . ILE A 1 109 ? 14.891 10.707 -12.358 1.00 95.62 109 ILE A C 1
ATOM 900 O O . ILE A 1 109 ? 15.917 10.191 -12.792 1.00 95.62 109 ILE A O 1
ATOM 904 N N . GLN A 1 110 ? 13.725 10.062 -12.380 1.00 94.12 110 GLN A N 1
ATOM 905 C CA . GLN A 1 110 ? 13.535 8.715 -12.921 1.00 94.12 110 GLN A CA 1
ATOM 906 C C . GLN A 1 110 ? 12.510 8.783 -14.048 1.00 94.12 110 GLN A C 1
ATOM 908 O O . GLN A 1 110 ? 11.511 9.463 -13.911 1.00 94.12 110 GLN A O 1
ATOM 913 N N . SER A 1 111 ? 12.708 8.083 -15.165 1.00 94.44 111 SER A N 1
ATOM 914 C CA . SER A 1 111 ? 11.696 8.101 -16.230 1.00 94.44 111 SER A CA 1
ATOM 915 C C . SER A 1 111 ? 10.357 7.535 -15.734 1.00 94.44 111 SER A C 1
ATOM 917 O O . SER A 1 111 ? 10.332 6.496 -15.069 1.00 94.44 111 SER A O 1
ATOM 919 N N . ILE A 1 112 ? 9.241 8.149 -16.142 1.00 96.50 112 ILE A N 1
ATOM 920 C CA . ILE A 1 112 ? 7.889 7.591 -15.950 1.00 96.50 112 ILE A CA 1
ATOM 921 C C . ILE A 1 112 ? 7.727 6.196 -16.592 1.00 96.50 112 ILE A C 1
ATOM 923 O O . ILE A 1 112 ? 6.876 5.409 -16.188 1.00 96.50 112 ILE A O 1
ATOM 927 N N . HIS A 1 113 ? 8.582 5.858 -17.563 1.00 95.38 113 HIS A N 1
ATOM 928 C CA . HIS A 1 113 ? 8.642 4.550 -18.218 1.00 95.38 113 HIS A CA 1
ATOM 929 C C . HIS A 1 113 ? 9.589 3.552 -17.528 1.00 95.38 113 HIS A C 1
ATOM 931 O O . HIS A 1 113 ? 9.769 2.450 -18.040 1.00 95.38 113 HIS A O 1
ATOM 937 N N . GLY A 1 114 ? 10.205 3.924 -16.402 1.00 93.75 114 GLY A N 1
ATOM 938 C CA . GLY A 1 114 ? 11.042 3.071 -15.553 1.00 93.75 114 GLY A CA 1
ATOM 939 C C . GLY A 1 114 ? 10.412 2.827 -14.176 1.00 93.75 114 GLY A C 1
ATOM 940 O O . GLY A 1 114 ? 9.384 3.415 -13.840 1.00 93.75 114 GLY A O 1
ATOM 941 N N . PHE A 1 115 ? 11.026 1.970 -13.350 1.00 94.62 115 PHE A N 1
ATOM 942 C CA . PHE A 1 115 ? 10.516 1.724 -11.997 1.00 94.62 115 PHE A CA 1
ATOM 943 C C . PHE A 1 115 ? 10.700 2.945 -11.091 1.00 94.62 115 PHE A C 1
ATOM 945 O O . PHE A 1 115 ? 11.794 3.508 -10.987 1.00 94.62 115 PHE A O 1
ATOM 952 N N . ASN A 1 116 ? 9.653 3.264 -10.332 1.00 96.31 116 ASN A N 1
ATOM 953 C CA . ASN A 1 116 ? 9.598 4.346 -9.349 1.00 96.31 116 ASN A CA 1
ATOM 954 C C . ASN A 1 116 ? 10.244 3.970 -8.001 1.00 96.31 116 ASN A C 1
ATOM 956 O O . ASN A 1 116 ? 9.651 4.129 -6.931 1.00 96.31 116 ASN A O 1
ATOM 960 N N . SER A 1 117 ? 11.473 3.449 -8.057 1.00 96.00 117 SER A N 1
ATOM 961 C CA . SER A 1 117 ? 12.171 2.889 -6.890 1.00 96.00 117 SER A CA 1
ATOM 962 C C . SER A 1 117 ? 12.305 3.900 -5.740 1.00 96.00 117 SER A C 1
ATOM 964 O O . SER A 1 117 ? 12.140 3.513 -4.582 1.00 96.00 117 SER A O 1
ATOM 966 N N . TYR A 1 118 ? 12.533 5.196 -6.019 1.00 96.81 118 TYR A N 1
ATOM 967 C CA . TYR A 1 118 ? 12.654 6.203 -4.954 1.00 96.81 118 TYR A CA 1
ATOM 968 C C . TYR A 1 118 ? 11.306 6.538 -4.292 1.00 96.81 118 TYR A C 1
ATOM 970 O O . TYR A 1 118 ? 11.213 6.344 -3.075 1.00 96.81 118 TYR A O 1
ATOM 978 N N . PRO A 1 119 ? 10.237 6.949 -5.017 1.00 97.88 119 PRO A N 1
ATOM 979 C CA . PRO A 1 119 ? 8.916 7.142 -4.411 1.00 97.88 119 PRO A CA 1
ATOM 980 C C . PRO A 1 119 ? 8.415 5.931 -3.637 1.00 97.88 119 PRO A C 1
ATOM 982 O O . PRO A 1 119 ? 7.961 6.073 -2.503 1.00 97.88 119 PRO A O 1
ATOM 985 N N . ARG A 1 120 ? 8.555 4.726 -4.197 1.00 97.81 120 ARG A N 1
ATOM 986 C CA . ARG A 1 120 ? 8.040 3.512 -3.561 1.00 97.81 120 ARG A CA 1
ATOM 987 C C . ARG A 1 120 ? 8.766 3.175 -2.257 1.00 97.81 120 ARG A C 1
ATOM 989 O O . ARG A 1 120 ? 8.125 2.784 -1.284 1.00 97.81 120 ARG A O 1
ATOM 996 N N . SER A 1 121 ? 10.080 3.390 -2.203 1.00 98.00 121 SER A N 1
ATOM 997 C CA . SER A 1 121 ? 10.873 3.166 -0.986 1.00 98.00 121 SER A CA 1
ATOM 998 C C . SER A 1 121 ? 10.571 4.195 0.102 1.00 98.00 121 SER A C 1
ATOM 1000 O O . SER A 1 121 ? 10.427 3.837 1.269 1.00 98.00 121 SER A O 1
ATOM 1002 N N . ILE A 1 122 ? 10.419 5.470 -0.272 1.00 98.44 122 ILE A N 1
ATOM 1003 C CA . ILE A 1 122 ? 10.059 6.539 0.671 1.00 98.44 122 ILE A CA 1
ATOM 1004 C C . ILE A 1 122 ? 8.648 6.317 1.228 1.00 98.44 122 ILE A C 1
ATOM 1006 O O . ILE A 1 122 ? 8.450 6.427 2.439 1.00 98.44 122 ILE A O 1
ATOM 1010 N N . ALA A 1 123 ? 7.686 5.940 0.378 1.00 98.62 123 ALA A N 1
ATOM 1011 C CA . ALA A 1 123 ? 6.350 5.548 0.819 1.00 98.62 123 ALA A CA 1
ATOM 1012 C C . ALA A 1 123 ? 6.420 4.415 1.849 1.00 98.62 123 ALA A C 1
ATOM 1014 O O . ALA A 1 123 ? 5.845 4.538 2.930 1.00 98.62 123 ALA A O 1
ATOM 1015 N N . ALA A 1 124 ? 7.171 3.350 1.546 1.00 98.56 124 ALA A N 1
ATOM 1016 C CA . ALA A 1 124 ? 7.340 2.213 2.444 1.00 98.56 124 ALA A CA 1
ATOM 1017 C C . ALA A 1 124 ? 7.927 2.630 3.802 1.00 98.56 124 ALA A C 1
ATOM 1019 O O . ALA A 1 124 ? 7.365 2.266 4.829 1.00 98.56 124 ALA A O 1
ATOM 1020 N N . LEU A 1 125 ? 8.988 3.446 3.831 1.00 98.62 125 LEU A N 1
ATOM 1021 C CA . LEU A 1 125 ? 9.589 3.946 5.077 1.00 98.62 125 LEU A CA 1
ATOM 1022 C C . LEU A 1 125 ? 8.594 4.724 5.943 1.00 98.62 125 LEU A C 1
ATOM 1024 O O . LEU A 1 125 ? 8.501 4.491 7.149 1.00 98.62 125 LEU A O 1
ATOM 1028 N N . ILE A 1 126 ? 7.824 5.626 5.333 1.00 98.75 126 ILE A N 1
ATOM 1029 C CA . ILE A 1 126 ? 6.812 6.410 6.047 1.00 98.75 126 ILE A CA 1
ATOM 1030 C C . ILE A 1 126 ? 5.713 5.488 6.592 1.00 98.75 126 ILE A C 1
ATOM 1032 O O . ILE A 1 126 ? 5.333 5.608 7.757 1.00 98.75 126 ILE A O 1
ATOM 1036 N N . ILE A 1 127 ? 5.221 4.549 5.778 1.00 98.81 127 ILE A N 1
ATOM 1037 C CA . ILE A 1 127 ? 4.182 3.592 6.180 1.00 98.81 127 ILE A CA 1
ATOM 1038 C C . ILE A 1 12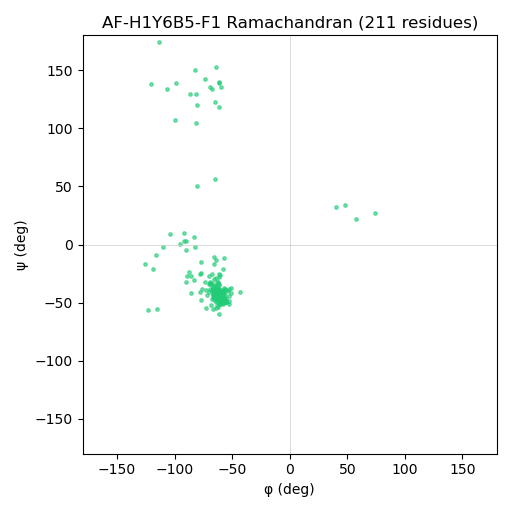7 ? 4.674 2.705 7.329 1.00 98.81 127 ILE A C 1
ATOM 1040 O O . ILE A 1 127 ? 3.943 2.525 8.303 1.00 98.81 127 ILE A O 1
ATOM 1044 N N . ILE A 1 128 ? 5.914 2.210 7.271 1.00 98.75 128 ILE A N 1
ATOM 1045 C CA . ILE A 1 128 ? 6.550 1.460 8.365 1.00 98.75 128 ILE A CA 1
ATOM 1046 C C . ILE A 1 128 ? 6.563 2.308 9.641 1.00 98.75 128 ILE A C 1
ATOM 1048 O O . ILE A 1 128 ? 6.136 1.831 10.692 1.00 98.75 128 ILE A O 1
ATOM 1052 N N . GLY A 1 129 ? 6.973 3.578 9.555 1.00 98.56 129 GLY A N 1
ATOM 1053 C CA . GLY A 1 129 ? 6.958 4.502 10.691 1.00 98.56 129 GLY A CA 1
ATOM 1054 C C . GLY A 1 129 ? 5.571 4.649 11.325 1.00 98.56 129 GLY A C 1
ATOM 1055 O O . GLY A 1 129 ? 5.437 4.575 12.547 1.00 98.56 129 GLY A O 1
ATOM 1056 N N . PHE A 1 130 ? 4.519 4.776 10.511 1.00 98.50 130 PHE A N 1
ATOM 1057 C CA . PHE A 1 130 ? 3.138 4.816 11.004 1.00 98.50 130 PHE A CA 1
ATOM 1058 C C . PHE A 1 130 ? 2.676 3.495 11.622 1.00 98.50 130 PHE A C 1
ATOM 1060 O O . PHE A 1 130 ? 1.985 3.523 12.641 1.00 98.50 130 PHE A O 1
ATOM 1067 N N . CYS A 1 131 ? 3.073 2.352 11.059 1.00 98.44 131 CYS A N 1
ATOM 1068 C CA . CYS A 1 131 ? 2.767 1.046 11.638 1.00 98.44 131 CYS A CA 1
ATOM 1069 C C . CYS A 1 131 ? 3.391 0.894 13.031 1.00 98.44 131 CYS A C 1
ATOM 1071 O O . CYS A 1 131 ? 2.715 0.498 13.980 1.00 98.44 131 CYS A O 1
ATOM 1073 N N . LEU A 1 132 ? 4.669 1.258 13.169 1.00 97.88 132 LEU A N 1
ATOM 1074 C CA . LEU A 1 132 ? 5.379 1.219 14.447 1.00 97.88 132 LEU A CA 1
ATOM 1075 C C . LEU A 1 132 ? 4.761 2.188 15.456 1.00 97.88 132 LEU A C 1
ATOM 1077 O O . LEU A 1 132 ? 4.515 1.810 16.599 1.00 97.88 132 LEU A O 1
ATOM 1081 N N . PHE A 1 133 ? 4.440 3.413 15.032 1.00 96.62 133 PHE A N 1
ATOM 1082 C CA . PHE A 1 133 ? 3.782 4.398 15.889 1.00 96.62 133 PHE A CA 1
ATOM 1083 C C . PHE A 1 133 ? 2.395 3.932 16.357 1.00 96.62 133 PHE A C 1
ATOM 1085 O O . PHE A 1 133 ? 2.032 4.129 17.517 1.00 96.62 133 PHE A O 1
ATOM 1092 N N . TYR A 1 134 ? 1.630 3.274 15.482 1.00 96.06 134 TYR A N 1
ATOM 1093 C CA . TYR A 1 134 ? 0.346 2.678 15.840 1.00 96.06 134 TYR A CA 1
ATOM 1094 C C . TYR A 1 134 ? 0.503 1.624 16.945 1.00 96.06 134 TYR A C 1
ATOM 1096 O O . TYR A 1 134 ? -0.195 1.701 17.958 1.00 96.06 134 TYR A O 1
ATOM 1104 N N . PHE A 1 135 ? 1.451 0.692 16.804 1.00 94.25 135 PHE A N 1
ATOM 1105 C CA . PHE A 1 135 ? 1.700 -0.320 17.835 1.00 94.25 135 PHE A CA 1
ATOM 1106 C C . PHE A 1 135 ? 2.302 0.257 19.113 1.00 94.25 135 PHE A C 1
ATOM 1108 O O . PHE A 1 135 ? 1.951 -0.199 20.195 1.00 94.25 135 PHE A O 1
ATOM 1115 N N . PHE A 1 136 ? 3.131 1.294 19.028 1.00 92.75 136 PHE A N 1
ATOM 1116 C CA . PHE A 1 136 ? 3.616 1.993 20.215 1.00 92.75 136 PHE A CA 1
ATOM 1117 C C . PHE A 1 136 ? 2.460 2.612 21.015 1.00 92.75 136 PHE A C 1
ATOM 1119 O O . PHE A 1 136 ? 2.414 2.499 22.236 1.00 92.75 136 PHE A O 1
ATOM 1126 N N . LYS A 1 137 ? 1.486 3.223 20.328 1.00 90.00 137 LYS A N 1
ATOM 1127 C CA . LYS A 1 137 ? 0.346 3.886 20.974 1.00 90.00 137 LYS A CA 1
ATOM 1128 C C . LYS A 1 137 ? -0.713 2.911 21.504 1.00 90.00 137 LYS A C 1
ATOM 1130 O O . LYS A 1 137 ? -1.297 3.176 22.550 1.00 90.00 137 LYS A O 1
ATOM 1135 N N . TYR A 1 138 ? -0.994 1.823 20.784 1.00 83.88 138 TYR A N 1
ATOM 1136 C CA . TYR A 1 138 ? -2.126 0.930 21.082 1.00 83.88 138 TYR A CA 1
ATOM 1137 C C . TYR A 1 138 ? -1.740 -0.500 21.473 1.00 83.88 138 TYR A C 1
ATOM 1139 O O . TYR A 1 138 ? -2.604 -1.249 21.919 1.00 83.88 138 TYR A O 1
ATOM 1147 N N . GLY A 1 139 ? -0.469 -0.885 21.341 1.00 70.81 139 GLY A N 1
ATOM 1148 C CA . GLY A 1 139 ? 0.016 -2.227 21.673 1.00 70.81 139 GLY A CA 1
ATOM 1149 C C . GLY A 1 139 ? 0.184 -2.479 23.173 1.00 70.81 139 GLY A C 1
ATOM 1150 O O . GLY A 1 139 ? 0.107 -3.628 23.591 1.00 70.81 139 GLY A O 1
ATOM 1151 N N . GLY A 1 140 ? 0.377 -1.425 23.975 1.00 62.50 140 GLY A N 1
ATOM 1152 C CA . GLY A 1 140 ? 0.532 -1.509 25.436 1.00 62.50 140 GLY A CA 1
ATOM 1153 C C . GLY A 1 140 ? -0.639 -0.945 26.245 1.00 62.50 140 GLY A C 1
ATOM 1154 O O . GLY A 1 140 ? -0.611 -0.997 27.470 1.00 62.50 140 GLY A O 1
ATOM 1155 N N . ALA A 1 141 ? -1.661 -0.387 25.590 1.00 58.28 141 ALA A N 1
ATOM 1156 C CA . ALA A 1 141 ? -2.843 0.085 26.298 1.00 58.28 141 ALA A CA 1
ATOM 1157 C C . ALA A 1 141 ? -3.591 -1.125 26.876 1.00 58.28 141 ALA A C 1
ATOM 1159 O O . ALA A 1 141 ? -3.825 -2.092 26.148 1.00 58.28 141 ALA A O 1
ATOM 1160 N N . GLU A 1 142 ? -4.008 -1.054 28.145 1.00 53.03 142 GLU A N 1
ATOM 1161 C CA . GLU A 1 142 ? -4.962 -1.973 28.789 1.00 53.03 142 GLU A CA 1
ATOM 1162 C C . GLU A 1 142 ? -6.353 -1.864 28.130 1.00 53.03 142 GLU A C 1
ATOM 1164 O O . GLU A 1 142 ? -7.373 -1.542 28.742 1.00 53.03 142 GLU A O 1
ATOM 1169 N N . ASN A 1 143 ? -6.410 -2.069 26.818 1.00 55.19 143 ASN A N 1
ATOM 1170 C CA . ASN A 1 143 ? -7.635 -2.089 26.060 1.00 55.19 143 ASN A CA 1
ATOM 1171 C C . ASN A 1 143 ? -8.452 -3.282 26.550 1.00 55.19 143 ASN A C 1
ATOM 1173 O O . ASN A 1 143 ? -8.032 -4.434 26.461 1.00 55.19 143 ASN A O 1
ATOM 1177 N N . LYS A 1 144 ? -9.674 -3.008 27.016 1.00 57.72 144 LYS A N 1
ATOM 1178 C CA . LYS A 1 144 ? -10.644 -4.025 27.459 1.00 57.72 144 LYS A CA 1
ATOM 1179 C C . LYS A 1 144 ? -10.978 -5.070 26.379 1.00 57.72 144 LYS A C 1
ATOM 1181 O O . LYS A 1 144 ? -11.622 -6.073 26.675 1.00 57.72 144 LYS A O 1
ATOM 1186 N N . LYS A 1 145 ? -10.576 -4.843 25.124 1.00 68.62 145 LYS A N 1
ATOM 1187 C CA . LYS A 1 145 ? -10.761 -5.758 23.996 1.00 68.62 145 LYS A CA 1
ATOM 1188 C C . LYS A 1 145 ? -9.441 -6.421 23.622 1.00 68.62 145 LYS A C 1
ATOM 1190 O O . LYS A 1 145 ? -8.419 -5.759 23.470 1.00 68.62 145 LYS A O 1
ATOM 1195 N N . LYS A 1 146 ? -9.487 -7.742 23.430 1.00 81.94 146 LYS A N 1
ATOM 1196 C CA . LYS A 1 146 ? -8.324 -8.528 23.003 1.00 81.94 146 LYS A CA 1
ATOM 1197 C C . LYS A 1 146 ? -7.841 -8.047 21.633 1.00 81.94 146 LYS A C 1
ATOM 1199 O O . LYS A 1 146 ? -8.660 -7.853 20.739 1.00 81.94 146 LYS A O 1
ATOM 1204 N N . TRP A 1 147 ? -6.521 -7.966 21.467 1.00 88.69 147 TRP A N 1
ATOM 1205 C CA . TRP A 1 147 ? -5.828 -7.558 20.236 1.00 88.69 147 TRP A CA 1
ATOM 1206 C C . TRP A 1 147 ? -6.420 -8.170 18.955 1.00 88.69 147 TRP A C 1
ATOM 1208 O O . TRP A 1 147 ? -6.598 -7.468 17.963 1.00 88.69 147 TRP A O 1
ATOM 1218 N N . ILE A 1 148 ? -6.785 -9.457 19.009 1.00 88.38 148 ILE A N 1
ATOM 1219 C CA . ILE A 1 148 ? -7.346 -10.230 17.892 1.00 88.38 148 ILE A CA 1
ATOM 1220 C C . ILE A 1 148 ? -8.677 -9.683 17.360 1.00 88.38 148 ILE A C 1
ATOM 1222 O O . ILE A 1 148 ? -8.972 -9.857 16.184 1.00 88.38 148 ILE A O 1
ATOM 1226 N N . TYR A 1 149 ? -9.468 -9.013 18.198 1.00 90.38 149 TYR A N 1
ATOM 1227 C CA . TYR A 1 149 ? -10.795 -8.514 17.832 1.00 90.38 149 TYR A CA 1
ATOM 1228 C C . TYR A 1 149 ? -10.786 -7.083 17.297 1.00 90.38 149 TYR A C 1
ATOM 1230 O O . TYR A 1 149 ? -11.855 -6.543 17.027 1.00 90.38 149 TYR A O 1
ATOM 1238 N N . GLU A 1 150 ? -9.614 -6.464 17.158 1.00 92.06 150 GLU A N 1
ATOM 1239 C CA . GLU A 1 150 ? -9.479 -5.124 16.597 1.00 92.06 150 GLU A CA 1
ATOM 1240 C C . GLU A 1 150 ? -9.045 -5.214 15.124 1.00 92.06 150 GLU A C 1
ATOM 1242 O O . GLU A 1 150 ? -7.882 -5.520 14.846 1.00 92.06 150 GLU A O 1
ATOM 1247 N N . PRO A 1 151 ? -9.940 -4.931 14.155 1.00 94.88 151 PRO A N 1
ATOM 1248 C CA . PRO A 1 151 ? -9.647 -5.020 12.721 1.00 94.88 151 PRO A CA 1
ATOM 1249 C C . PRO A 1 151 ? -8.380 -4.277 12.301 1.00 94.88 151 PRO A C 1
ATOM 1251 O O . PRO A 1 151 ? -7.583 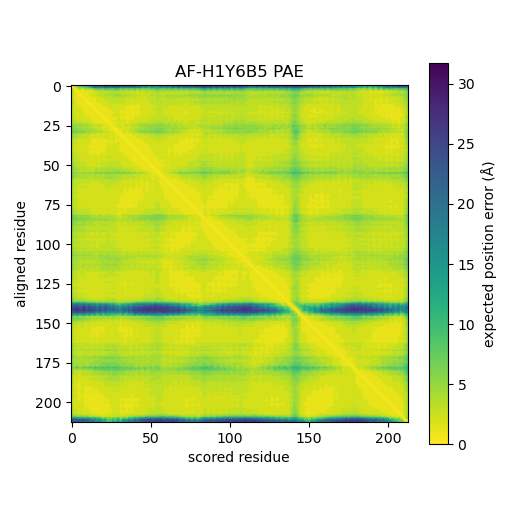-4.780 11.511 1.00 94.88 151 PRO A O 1
ATOM 1254 N N . ALA A 1 152 ? -8.178 -3.079 12.855 1.00 95.75 152 ALA A N 1
ATOM 1255 C CA . ALA A 1 152 ? -7.047 -2.226 12.523 1.00 95.75 152 ALA A CA 1
ATOM 1256 C C . ALA A 1 152 ? -5.697 -2.868 12.877 1.00 95.75 152 ALA A C 1
ATOM 1258 O O . ALA A 1 152 ? -4.745 -2.679 12.125 1.00 95.75 152 ALA A O 1
ATOM 1259 N N . ASN A 1 153 ? -5.621 -3.681 13.938 1.00 95.69 153 ASN A N 1
ATOM 1260 C CA . ASN A 1 153 ? -4.389 -4.384 14.301 1.00 95.69 153 ASN A CA 1
ATOM 1261 C C . ASN A 1 153 ? -3.930 -5.309 13.171 1.00 95.69 153 ASN A C 1
ATOM 1263 O O . ASN A 1 153 ? -2.769 -5.265 12.778 1.00 95.69 153 ASN A O 1
ATOM 1267 N N . TRP A 1 154 ? -4.851 -6.080 12.591 1.00 97.56 154 TRP A N 1
ATOM 1268 C CA . TRP A 1 154 ? -4.559 -6.988 11.482 1.00 97.56 154 TRP A CA 1
ATOM 1269 C C . TRP A 1 154 ? -4.112 -6.256 10.214 1.00 97.56 154 TRP A C 1
ATOM 1271 O O . TRP A 1 154 ? -3.153 -6.673 9.563 1.00 97.56 154 TRP A O 1
ATOM 1281 N N . LEU A 1 155 ? -4.764 -5.135 9.890 1.00 98.25 155 LEU A N 1
ATOM 1282 C CA . LEU A 1 155 ? -4.377 -4.289 8.760 1.00 98.25 155 LEU A CA 1
ATOM 1283 C C . LEU A 1 155 ? -2.975 -3.698 8.960 1.00 98.25 155 LEU A C 1
ATOM 1285 O O . LEU A 1 155 ? -2.146 -3.739 8.053 1.00 98.25 155 LEU A O 1
ATOM 1289 N N . VAL A 1 156 ? -2.676 -3.189 10.155 1.00 98.31 156 VAL A N 1
ATOM 1290 C CA . VAL A 1 156 ? -1.358 -2.619 10.454 1.00 98.31 156 VAL A CA 1
ATOM 1291 C C . VAL A 1 156 ? -0.278 -3.701 10.468 1.00 98.31 156 VAL A C 1
ATOM 1293 O O . VAL A 1 156 ? 0.800 -3.476 9.924 1.00 98.31 156 VAL A O 1
ATOM 1296 N N . THR A 1 157 ? -0.554 -4.894 11.004 1.00 98.25 157 THR A N 1
ATOM 1297 C CA . THR A 1 157 ? 0.380 -6.030 10.948 1.00 98.25 157 THR A CA 1
ATOM 1298 C C . THR A 1 157 ? 0.672 -6.440 9.509 1.00 98.25 157 THR A C 1
ATOM 1300 O O . THR A 1 157 ? 1.837 -6.603 9.151 1.00 98.25 157 THR A O 1
ATOM 1303 N N . GLY A 1 158 ? -0.359 -6.567 8.666 1.00 98.50 158 GLY A N 1
ATOM 1304 C CA . GLY A 1 158 ? -0.185 -6.906 7.254 1.00 98.50 158 GLY A CA 1
ATOM 1305 C C . GLY A 1 158 ? 0.653 -5.876 6.506 1.00 98.50 158 GLY A C 1
ATOM 1306 O O . GLY A 1 158 ? 1.598 -6.247 5.809 1.00 98.50 158 GLY A O 1
ATOM 1307 N N . ALA A 1 159 ? 0.360 -4.589 6.705 1.00 98.62 159 ALA A N 1
ATOM 1308 C CA . ALA A 1 159 ? 1.131 -3.506 6.111 1.00 98.62 159 ALA A CA 1
ATOM 1309 C C . ALA A 1 159 ? 2.588 -3.511 6.604 1.00 98.62 159 ALA A C 1
ATOM 1311 O O . ALA A 1 159 ? 3.506 -3.428 5.792 1.00 98.62 159 ALA A O 1
ATOM 1312 N N . LEU A 1 160 ? 2.822 -3.667 7.911 1.00 98.62 160 LEU A N 1
ATOM 1313 C CA . LEU A 1 160 ? 4.170 -3.680 8.481 1.00 98.62 160 LEU A CA 1
ATOM 1314 C C . LEU A 1 160 ? 5.018 -4.829 7.927 1.00 98.62 160 LEU A C 1
ATOM 1316 O O . LEU A 1 160 ? 6.161 -4.599 7.540 1.00 98.62 160 LEU A O 1
ATOM 1320 N N . ILE A 1 161 ? 4.459 -6.042 7.855 1.00 98.44 161 ILE A N 1
ATOM 1321 C CA . ILE A 1 161 ? 5.153 -7.207 7.291 1.00 98.44 161 ILE A CA 1
ATOM 1322 C C . ILE A 1 161 ? 5.483 -6.954 5.819 1.00 98.44 161 ILE A C 1
ATOM 1324 O O . ILE A 1 161 ? 6.630 -7.101 5.406 1.00 98.44 161 ILE A O 1
ATOM 1328 N N . TYR A 1 162 ? 4.506 -6.524 5.021 1.00 98.62 162 TYR A N 1
ATOM 1329 C CA . TYR A 1 162 ? 4.717 -6.329 3.590 1.00 98.62 162 TYR A CA 1
ATOM 1330 C C . TYR A 1 162 ? 5.698 -5.198 3.273 1.00 98.62 162 TYR A C 1
ATOM 1332 O O . TYR A 1 162 ? 6.687 -5.434 2.573 1.00 98.62 162 TYR A O 1
ATOM 1340 N N . PHE A 1 163 ? 5.450 -3.986 3.778 1.00 98.38 163 PHE A N 1
ATOM 1341 C CA . PHE A 1 163 ? 6.297 -2.828 3.490 1.00 98.38 163 PHE A CA 1
ATOM 1342 C C . PHE A 1 163 ? 7.671 -2.967 4.148 1.00 98.38 163 PHE A C 1
ATOM 1344 O O . PHE A 1 163 ? 8.671 -2.640 3.513 1.00 98.38 163 PHE A O 1
ATOM 1351 N N . GLY A 1 164 ? 7.736 -3.508 5.369 1.00 97.75 164 GLY A N 1
ATOM 1352 C CA . GLY A 1 164 ? 8.990 -3.766 6.078 1.00 97.75 164 GLY A CA 1
ATOM 1353 C C . GLY A 1 164 ? 9.885 -4.754 5.336 1.00 97.75 164 GLY A C 1
ATOM 1354 O O . GLY A 1 164 ? 11.049 -4.458 5.075 1.00 97.75 164 GLY A O 1
ATOM 1355 N N . SER A 1 165 ? 9.340 -5.903 4.933 1.00 96.75 165 SER A N 1
ATOM 1356 C CA . SER A 1 165 ? 10.121 -6.932 4.240 1.00 96.75 165 SER A CA 1
ATOM 1357 C C . SER A 1 165 ? 10.377 -6.615 2.760 1.00 96.75 165 SER A C 1
ATOM 1359 O O . SER A 1 165 ? 11.381 -7.065 2.213 1.00 96.75 165 SER A O 1
ATOM 1361 N N . SER A 1 166 ? 9.523 -5.817 2.106 1.00 96.88 166 SER A N 1
ATOM 1362 C CA . SER A 1 166 ? 9.697 -5.434 0.693 1.00 96.88 166 SER A CA 1
ATOM 1363 C C . SER A 1 166 ? 10.508 -4.150 0.484 1.00 96.88 166 SER A C 1
ATOM 1365 O O . SER A 1 166 ? 10.794 -3.811 -0.662 1.00 96.88 166 SER A O 1
ATOM 1367 N N . LEU A 1 167 ? 10.905 -3.436 1.545 1.00 96.69 167 LEU A N 1
ATOM 1368 C CA . LEU A 1 167 ? 11.603 -2.149 1.435 1.00 96.69 167 LEU A CA 1
ATOM 1369 C C . LEU A 1 167 ? 12.836 -2.223 0.521 1.00 96.69 167 LEU A C 1
ATOM 1371 O O . LEU A 1 167 ? 12.967 -1.434 -0.412 1.00 96.69 167 LEU A O 1
ATOM 1375 N N . PHE A 1 168 ? 13.720 -3.195 0.754 1.00 92.75 168 PHE A N 1
ATOM 1376 C CA . PHE A 1 168 ? 14.930 -3.355 -0.055 1.00 92.75 168 PHE A CA 1
ATOM 1377 C C . P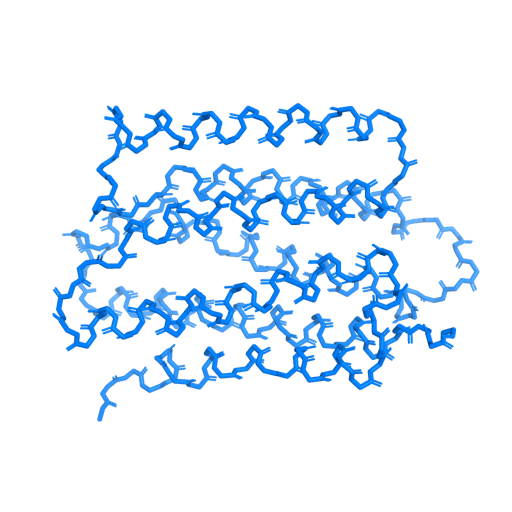HE A 1 168 ? 14.623 -3.815 -1.479 1.00 92.75 168 PHE A C 1
ATOM 1379 O O . PHE A 1 168 ? 15.299 -3.394 -2.414 1.00 92.75 168 PHE A O 1
ATOM 1386 N N . TYR A 1 169 ? 13.571 -4.617 -1.666 1.00 94.75 169 TYR A N 1
ATOM 1387 C CA . TYR A 1 169 ? 13.106 -4.963 -3.005 1.00 94.75 169 TYR A CA 1
ATOM 1388 C C . TYR A 1 169 ? 12.692 -3.709 -3.784 1.00 94.75 169 TYR A C 1
ATOM 1390 O O . TYR A 1 169 ? 13.082 -3.564 -4.936 1.00 94.75 169 TYR A O 1
ATOM 1398 N N . PHE A 1 170 ? 11.983 -2.763 -3.155 1.00 95.19 170 PHE A N 1
ATOM 1399 C CA . PHE A 1 170 ? 11.626 -1.488 -3.787 1.00 95.19 170 PHE A CA 1
ATOM 1400 C C . PHE A 1 170 ? 12.840 -0.606 -4.064 1.00 95.19 170 PHE A C 1
ATOM 1402 O O . PHE A 1 170 ? 12.946 -0.053 -5.157 1.00 95.19 170 PHE A O 1
ATOM 1409 N N . ALA A 1 171 ? 13.763 -0.502 -3.106 1.00 94.69 171 ALA A N 1
ATOM 1410 C CA . ALA A 1 171 ? 14.941 0.354 -3.222 1.00 94.69 171 ALA A CA 1
ATOM 1411 C C . ALA A 1 171 ? 15.883 -0.102 -4.341 1.00 94.69 171 ALA A C 1
ATOM 1413 O O . ALA A 1 171 ? 16.444 0.727 -5.058 1.00 94.69 171 ALA A O 1
ATOM 1414 N N . PHE A 1 172 ? 16.015 -1.416 -4.523 1.00 93.00 172 PHE A N 1
ATOM 1415 C CA . PHE A 1 172 ? 16.930 -2.011 -5.491 1.00 93.00 172 PHE A CA 1
ATOM 1416 C C . PHE A 1 172 ? 16.239 -2.536 -6.752 1.00 93.00 172 PHE A C 1
ATOM 1418 O O . PHE A 1 172 ? 16.898 -3.175 -7.567 1.00 93.00 172 PHE A O 1
ATOM 1425 N N . LEU A 1 173 ? 14.948 -2.259 -6.972 1.00 91.69 173 LEU A N 1
ATOM 1426 C CA . LEU A 1 173 ? 14.199 -2.846 -8.090 1.00 91.69 173 LEU A CA 1
ATOM 1427 C C . LEU A 1 173 ? 14.813 -2.517 -9.457 1.00 91.69 173 LEU A C 1
ATOM 1429 O O . LEU A 1 173 ? 14.935 -3.396 -10.308 1.00 91.69 173 LEU A O 1
ATOM 1433 N N . ASN A 1 174 ? 15.261 -1.273 -9.653 1.00 91.94 174 ASN A N 1
ATOM 1434 C CA . ASN A 1 174 ? 15.970 -0.881 -10.874 1.00 91.94 174 ASN A CA 1
ATOM 1435 C C . ASN A 1 174 ? 17.291 -1.646 -11.057 1.00 91.94 174 ASN A C 1
ATOM 1437 O O . ASN A 1 174 ? 17.578 -2.093 -12.164 1.00 91.94 174 ASN A O 1
ATOM 1441 N N . LEU A 1 175 ? 18.065 -1.836 -9.982 1.00 92.25 175 LEU A N 1
ATOM 1442 C CA . LEU A 1 175 ? 19.323 -2.587 -10.019 1.00 92.25 175 LEU A CA 1
ATOM 1443 C C . LEU A 1 175 ? 19.074 -4.072 -10.320 1.00 92.25 175 LEU A C 1
ATOM 1445 O O . LEU A 1 175 ? 19.752 -4.654 -11.162 1.00 92.25 175 LEU A O 1
ATOM 1449 N N . LEU A 1 176 ? 18.062 -4.671 -9.685 1.00 91.94 176 LEU A N 1
ATOM 1450 C CA . LEU A 1 176 ? 17.653 -6.049 -9.954 1.00 91.94 176 LEU A CA 1
ATOM 1451 C C . LEU A 1 176 ? 17.227 -6.225 -11.414 1.00 91.94 176 LEU A C 1
ATOM 1453 O O . LEU A 1 176 ? 17.593 -7.213 -12.038 1.00 91.94 176 LEU A O 1
ATOM 1457 N N . ASN A 1 177 ? 16.493 -5.266 -11.978 1.00 90.94 177 ASN A N 1
ATOM 1458 C CA . ASN A 1 177 ? 16.051 -5.342 -13.367 1.00 90.94 177 ASN A CA 1
ATOM 1459 C C . ASN A 1 177 ? 17.196 -5.178 -14.382 1.00 90.94 177 ASN A C 1
ATOM 1461 O O . ASN A 1 177 ? 17.142 -5.767 -15.455 1.00 90.94 177 ASN A O 1
ATOM 1465 N N . GLN A 1 178 ? 18.205 -4.359 -14.075 1.00 91.81 178 GLN A N 1
ATOM 1466 C CA . GLN A 1 178 ? 19.288 -4.040 -15.014 1.00 91.81 178 GLN A CA 1
ATOM 1467 C C . GLN A 1 178 ? 20.481 -4.993 -14.919 1.00 91.81 178 GLN A C 1
ATOM 1469 O O . GLN A 1 178 ? 21.160 -5.217 -15.917 1.00 91.81 178 GLN A O 1
ATOM 1474 N N . SER A 1 179 ? 20.767 -5.522 -13.729 1.00 91.69 179 SER A N 1
ATOM 1475 C CA . SER A 1 179 ? 22.044 -6.189 -13.450 1.00 91.69 179 SER A CA 1
ATOM 1476 C C . SER A 1 179 ? 21.905 -7.606 -12.899 1.00 91.69 179 SER A C 1
ATOM 1478 O O . SER A 1 179 ? 22.885 -8.349 -12.914 1.00 91.69 179 SER A O 1
ATOM 1480 N N . ALA A 1 180 ? 20.730 -8.011 -12.405 1.00 92.19 180 ALA A N 1
ATOM 1481 C CA . ALA A 1 180 ? 20.555 -9.364 -11.884 1.00 92.19 180 ALA A CA 1
ATOM 1482 C C . ALA A 1 180 ? 20.276 -10.371 -13.007 1.00 92.19 180 ALA A C 1
ATOM 1484 O O . ALA A 1 180 ? 19.640 -10.062 -14.015 1.00 92.19 180 ALA A O 1
ATOM 1485 N N . SER A 1 181 ? 20.700 -11.621 -12.803 1.00 94.69 181 SER A N 1
ATOM 1486 C CA . SER A 1 181 ? 20.261 -12.712 -13.672 1.00 94.69 181 SER A CA 1
ATOM 1487 C C . SER A 1 181 ? 18.743 -12.919 -13.540 1.00 94.69 181 SER A C 1
ATOM 1489 O O . SER A 1 181 ? 18.183 -12.672 -12.463 1.00 94.69 181 SER A O 1
ATOM 1491 N N . PRO A 1 182 ? 18.059 -13.441 -14.578 1.00 91.56 182 PRO A N 1
ATOM 1492 C CA . PRO A 1 182 ? 16.624 -13.717 -14.505 1.00 91.56 182 PRO A CA 1
ATOM 1493 C C . PRO A 1 182 ? 16.241 -14.579 -13.295 1.00 91.56 182 PRO A C 1
ATOM 1495 O O . PRO A 1 182 ? 15.232 -14.325 -12.642 1.00 91.56 182 PRO A O 1
ATOM 1498 N N . THR A 1 183 ? 17.073 -15.563 -12.943 1.00 93.12 183 THR A N 1
ATOM 1499 C CA . THR A 1 183 ? 16.867 -16.416 -11.765 1.00 93.12 183 THR A CA 1
ATOM 1500 C C . THR A 1 183 ? 16.821 -15.601 -10.475 1.00 93.12 183 THR A C 1
ATOM 1502 O O . THR A 1 183 ? 15.894 -15.764 -9.685 1.00 93.12 183 THR A O 1
ATOM 1505 N N . VAL A 1 184 ? 17.787 -14.699 -10.270 1.00 93.12 184 VAL A N 1
ATOM 1506 C CA . VAL A 1 184 ? 17.846 -13.851 -9.072 1.00 93.12 184 VAL A CA 1
ATOM 1507 C C . VAL A 1 184 ? 16.664 -12.886 -9.038 1.00 93.12 184 VAL A C 1
ATOM 1509 O O . VAL A 1 184 ? 15.993 -12.798 -8.012 1.00 93.12 184 VAL A O 1
ATOM 1512 N N . TYR A 1 185 ? 16.349 -12.231 -10.161 1.00 92.50 185 TYR A N 1
ATOM 1513 C CA . TYR A 1 185 ? 15.180 -11.354 -10.266 1.00 92.50 185 TYR A CA 1
ATOM 1514 C C . TYR A 1 185 ? 13.897 -12.071 -9.825 1.00 92.50 185 TYR A C 1
ATOM 1516 O O . TYR A 1 185 ? 13.148 -11.566 -8.985 1.00 92.50 185 TYR A O 1
ATOM 1524 N N . PHE A 1 186 ? 13.667 -13.286 -10.332 1.00 92.50 186 PHE A N 1
ATOM 1525 C CA . PHE A 1 186 ? 12.464 -14.031 -9.990 1.00 92.50 186 PHE A CA 1
ATOM 1526 C C . PHE A 1 186 ? 12.442 -14.503 -8.537 1.00 92.50 186 PHE A C 1
ATOM 1528 O O . PHE A 1 186 ? 11.363 -14.486 -7.960 1.00 92.50 186 PHE A O 1
ATOM 1535 N N . ILE A 1 187 ? 13.571 -14.859 -7.912 1.00 94.06 187 ILE A N 1
ATOM 1536 C CA . ILE A 1 187 ? 13.611 -15.175 -6.469 1.00 94.06 187 ILE A CA 1
ATOM 1537 C C . ILE A 1 187 ? 13.049 -14.006 -5.649 1.00 94.06 187 ILE A C 1
ATOM 1539 O O . ILE A 1 187 ? 12.148 -14.202 -4.832 1.00 94.06 187 ILE A O 1
ATOM 1543 N N . PHE A 1 188 ? 13.518 -12.785 -5.913 1.00 94.50 188 PHE A N 1
ATOM 1544 C CA . PHE A 1 188 ? 12.994 -11.591 -5.250 1.00 94.50 188 PHE A CA 1
ATOM 1545 C C . PHE A 1 188 ? 11.513 -11.355 -5.569 1.00 94.50 188 PHE A C 1
ATOM 1547 O O . PHE A 1 188 ? 10.738 -11.039 -4.666 1.00 94.50 188 PHE A O 1
ATOM 1554 N N . ALA A 1 189 ? 11.095 -11.580 -6.818 1.00 94.12 189 ALA A N 1
ATOM 1555 C CA . ALA A 1 189 ? 9.691 -11.478 -7.204 1.00 94.12 189 ALA A CA 1
ATOM 1556 C C . ALA A 1 189 ? 8.801 -12.499 -6.467 1.00 94.12 189 ALA A C 1
ATOM 1558 O O . ALA A 1 189 ? 7.705 -12.145 -6.041 1.00 94.12 189 ALA A O 1
ATOM 1559 N N . TYR A 1 190 ? 9.262 -13.739 -6.261 1.00 96.00 190 TYR A N 1
ATOM 1560 C CA . TYR A 1 190 ? 8.546 -14.765 -5.492 1.00 96.00 190 TYR A CA 1
ATOM 1561 C C . TYR A 1 190 ? 8.391 -14.370 -4.022 1.00 96.00 190 TYR A C 1
ATOM 1563 O O . TYR A 1 190 ? 7.292 -14.477 -3.474 1.00 96.00 190 TYR A O 1
ATOM 1571 N N . ILE A 1 191 ? 9.464 -13.884 -3.393 1.00 96.19 191 ILE A N 1
ATOM 1572 C CA . ILE A 1 191 ? 9.434 -13.404 -2.005 1.00 96.19 191 ILE A CA 1
ATOM 1573 C C . ILE A 1 191 ? 8.448 -12.241 -1.880 1.00 96.19 191 ILE A C 1
ATOM 1575 O O . ILE A 1 191 ? 7.542 -12.286 -1.050 1.00 96.19 191 ILE A O 1
ATOM 1579 N N . HIS A 1 192 ? 8.568 -11.237 -2.749 1.00 96.56 192 HIS A N 1
ATOM 1580 C CA . HIS A 1 192 ? 7.667 -10.089 -2.770 1.00 96.56 192 HIS A CA 1
ATOM 1581 C C . HIS A 1 192 ? 6.202 -10.508 -2.954 1.00 96.56 192 HIS A C 1
ATOM 1583 O O . HIS A 1 192 ? 5.340 -10.088 -2.187 1.00 96.56 192 HIS A O 1
ATOM 1589 N N . ALA A 1 193 ? 5.921 -11.386 -3.919 1.00 96.94 193 ALA A N 1
ATOM 1590 C CA .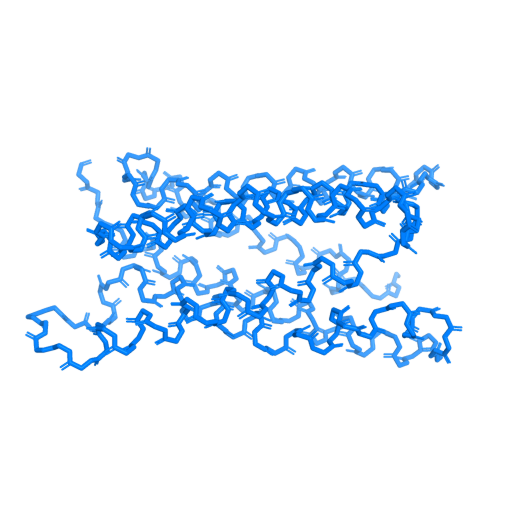 ALA A 1 193 ? 4.575 -11.887 -4.178 1.00 96.94 193 ALA A CA 1
ATOM 1591 C C . ALA A 1 193 ? 4.002 -12.641 -2.959 1.00 96.94 193 ALA A C 1
ATOM 1593 O O . ALA A 1 193 ? 2.839 -12.466 -2.595 1.00 96.94 193 ALA A O 1
ATOM 1594 N N . THR A 1 194 ? 4.836 -13.412 -2.262 1.00 98.00 194 THR A N 1
ATOM 1595 C CA . THR A 1 194 ? 4.435 -14.113 -1.033 1.00 98.00 194 THR A CA 1
ATOM 1596 C C . THR A 1 194 ? 4.073 -13.120 0.077 1.00 98.00 194 THR A C 1
ATOM 1598 O O . THR A 1 194 ? 3.056 -13.283 0.746 1.00 98.00 194 THR A O 1
ATOM 1601 N N . LEU A 1 195 ? 4.857 -12.051 0.247 1.00 98.12 195 LEU A N 1
ATOM 1602 C CA . LEU A 1 195 ? 4.590 -10.997 1.234 1.00 98.12 195 LEU A CA 1
ATOM 1603 C C . LEU A 1 195 ? 3.285 -10.238 0.940 1.00 98.12 195 LEU A C 1
ATOM 1605 O O . LEU A 1 195 ? 2.531 -9.944 1.867 1.00 98.12 195 LEU A O 1
ATOM 1609 N N . VAL A 1 196 ? 2.988 -9.969 -0.337 1.00 97.94 196 VAL A N 1
ATOM 1610 C CA . VAL A 1 196 ? 1.698 -9.393 -0.764 1.00 97.94 196 VAL A CA 1
ATOM 1611 C C . VAL A 1 196 ? 0.538 -10.318 -0.389 1.00 97.94 196 VAL A C 1
ATOM 1613 O O . VAL A 1 196 ? -0.439 -9.870 0.209 1.00 97.94 196 VAL A O 1
ATOM 1616 N N . MET A 1 197 ? 0.654 -11.615 -0.689 1.00 98.38 197 MET A N 1
ATOM 1617 C CA . MET A 1 197 ? -0.368 -12.609 -0.344 1.00 98.38 197 MET A CA 1
ATOM 1618 C C . MET A 1 197 ? -0.621 -12.659 1.171 1.00 98.38 197 MET A C 1
ATOM 1620 O O . MET A 1 197 ? -1.772 -12.640 1.608 1.00 98.38 197 MET A O 1
ATOM 1624 N N . VAL A 1 198 ? 0.443 -12.665 1.981 1.00 98.62 198 VAL A N 1
ATOM 1625 C CA . VAL A 1 198 ? 0.341 -12.627 3.450 1.00 98.62 198 VAL A CA 1
ATOM 1626 C C . VAL A 1 198 ? -0.385 -11.364 3.918 1.00 98.62 198 VAL A C 1
ATOM 1628 O O . VAL A 1 198 ? -1.285 -11.455 4.754 1.00 98.62 198 VAL A O 1
ATOM 1631 N N . MET A 1 199 ? -0.060 -10.196 3.357 1.00 98.69 199 MET A N 1
ATOM 1632 C CA . MET A 1 199 ? -0.773 -8.952 3.661 1.00 98.69 199 MET A CA 1
ATOM 1633 C C . MET A 1 199 ? -2.268 -9.060 3.343 1.00 98.69 199 MET A C 1
ATOM 1635 O O . MET A 1 199 ? -3.090 -8.687 4.179 1.00 98.69 199 MET A O 1
ATOM 1639 N N . TYR A 1 200 ? -2.643 -9.605 2.182 1.00 98.62 200 TYR A N 1
ATOM 1640 C CA . TYR A 1 200 ? -4.050 -9.780 1.810 1.00 98.62 200 TYR A CA 1
ATOM 1641 C C . TYR A 1 200 ? -4.802 -10.732 2.743 1.00 98.62 200 TYR A C 1
ATOM 1643 O O . TYR A 1 200 ? -5.950 -10.454 3.101 1.00 98.62 200 TYR A O 1
ATOM 1651 N N . PHE A 1 201 ? -4.170 -11.810 3.209 1.00 98.69 201 PHE A N 1
ATOM 1652 C CA . PHE A 1 201 ? -4.780 -12.681 4.214 1.00 98.69 201 PHE A CA 1
ATOM 1653 C C . PHE A 1 201 ? -4.938 -11.989 5.568 1.00 98.69 201 PHE A C 1
ATOM 1655 O O . PHE A 1 201 ? -5.992 -12.106 6.188 1.00 98.69 201 PHE A O 1
ATOM 1662 N N . LEU A 1 202 ? -3.966 -11.191 6.005 1.00 98.56 202 LEU A N 1
ATOM 1663 C CA . LEU A 1 202 ? -4.101 -10.416 7.239 1.00 98.56 202 LEU A CA 1
ATOM 1664 C C . LEU A 1 202 ? -5.207 -9.357 7.120 1.00 98.56 202 LEU A C 1
ATOM 1666 O O . LEU A 1 202 ? -6.010 -9.202 8.037 1.00 98.56 202 LEU A O 1
ATOM 1670 N N . PHE A 1 203 ? -5.338 -8.697 5.968 1.00 98.50 203 PHE A N 1
ATOM 1671 C CA . PHE A 1 203 ? -6.444 -7.765 5.719 1.00 98.50 203 PHE A CA 1
ATOM 1672 C C . PHE A 1 203 ? -7.794 -8.482 5.739 1.00 98.50 203 PHE A C 1
ATOM 1674 O O . PHE A 1 203 ? -8.751 -7.971 6.318 1.00 98.50 203 PHE A O 1
ATOM 1681 N N . THR A 1 204 ? -7.854 -9.692 5.178 1.00 98.56 204 THR A N 1
ATOM 1682 C CA . THR A 1 204 ? -9.041 -10.557 5.234 1.00 98.56 204 THR A CA 1
ATOM 1683 C C . THR A 1 204 ? -9.446 -10.824 6.682 1.00 98.56 204 THR A C 1
ATOM 1685 O O . THR A 1 204 ? -10.605 -10.616 7.038 1.00 98.56 204 THR A O 1
ATOM 1688 N N . ILE A 1 205 ? -8.498 -11.223 7.537 1.00 97.81 205 ILE A N 1
ATOM 1689 C CA . ILE A 1 205 ? -8.762 -11.472 8.961 1.00 97.81 205 ILE A CA 1
ATOM 1690 C C . ILE A 1 205 ? -9.262 -10.193 9.647 1.00 97.81 205 ILE A C 1
ATOM 1692 O O . ILE A 1 205 ? -10.267 -10.233 10.357 1.00 97.81 205 ILE A O 1
ATOM 1696 N N . GLY A 1 206 ? -8.635 -9.044 9.380 1.00 96.94 206 GLY A N 1
ATOM 1697 C CA . GLY A 1 206 ? -9.098 -7.755 9.896 1.00 96.94 206 GLY A CA 1
ATOM 1698 C C . GLY A 1 206 ? -10.549 -7.458 9.514 1.00 96.94 206 GLY A C 1
ATOM 1699 O O . GLY A 1 206 ? -11.360 -7.113 10.372 1.00 96.94 206 GLY A O 1
ATOM 1700 N N . PHE A 1 207 ? -10.915 -7.664 8.249 1.00 97.12 207 PHE A N 1
ATOM 1701 C CA . PHE A 1 207 ? -12.283 -7.457 7.774 1.00 97.12 207 PHE A CA 1
ATOM 1702 C C . PHE A 1 207 ? -13.289 -8.455 8.361 1.00 97.12 207 PHE A C 1
ATOM 1704 O O . PHE A 1 207 ? -14.429 -8.073 8.624 1.00 97.12 207 PHE A O 1
ATOM 1711 N N . LEU A 1 208 ? -12.898 -9.704 8.642 1.00 96.81 208 LEU A N 1
ATOM 1712 C CA . LEU A 1 208 ? -13.770 -10.673 9.324 1.00 96.81 208 LEU A CA 1
ATOM 1713 C C . LEU A 1 208 ? -14.178 -10.203 10.727 1.00 96.81 208 LEU A C 1
ATOM 1715 O O . LEU A 1 208 ? -15.324 -10.424 11.132 1.00 96.81 208 LEU A O 1
ATOM 1719 N N . TYR A 1 209 ? -13.279 -9.512 11.431 1.00 94.31 209 TYR A N 1
ATOM 1720 C CA . TYR A 1 209 ? -13.544 -8.920 12.744 1.00 94.31 209 TYR A CA 1
ATOM 1721 C C . TYR A 1 209 ? -14.252 -7.560 12.692 1.00 94.31 209 TYR A C 1
ATOM 1723 O O . TYR A 1 209 ? -14.591 -7.016 13.745 1.00 94.31 209 TYR A O 1
ATOM 1731 N N . ALA A 1 210 ? -14.529 -7.015 11.501 1.00 90.88 210 ALA A N 1
ATOM 1732 C CA . ALA A 1 210 ? -15.362 -5.825 11.377 1.00 90.88 210 ALA A CA 1
ATOM 1733 C C . ALA A 1 210 ? -16.757 -6.096 11.963 1.00 90.88 210 ALA A C 1
ATOM 1735 O O . ALA A 1 210 ? -17.359 -7.159 11.741 1.00 90.88 210 ALA A O 1
ATOM 1736 N N . LYS A 1 211 ? -17.264 -5.141 12.743 1.00 80.06 211 LYS A N 1
ATOM 1737 C CA . LYS A 1 211 ? -18.621 -5.206 13.279 1.00 80.06 211 LYS A CA 1
ATOM 1738 C C . LYS A 1 211 ? -19.585 -4.736 12.200 1.00 80.06 211 LYS A C 1
ATOM 1740 O O . LYS A 1 211 ? -19.379 -3.684 11.608 1.00 80.06 211 LYS A O 1
ATOM 1745 N N . ASN A 1 212 ? -20.618 -5.532 11.955 1.00 63.56 212 ASN A N 1
ATOM 1746 C CA . ASN A 1 212 ? -21.721 -5.116 11.106 1.00 63.56 212 ASN A CA 1
ATOM 1747 C C . ASN A 1 212 ? -22.634 -4.259 11.993 1.00 63.56 212 ASN A C 1
ATOM 1749 O O . ASN A 1 212 ? -23.290 -4.814 12.874 1.00 63.56 212 ASN A O 1
ATOM 1753 N N . GLU A 1 213 ? -22.603 -2.940 11.821 1.00 51.31 213 GLU A N 1
ATOM 1754 C CA . GLU A 1 213 ? -23.698 -2.064 12.266 1.00 51.31 213 GLU A CA 1
ATOM 1755 C C . GLU A 1 213 ? -24.803 -2.043 11.202 1.00 51.31 213 GLU A C 1
ATOM 1757 O O . GLU A 1 213 ? -24.467 -2.015 9.989 1.00 51.31 213 GLU A O 1
#

Radius of gyration: 17.46 Å; Cα contacts (8 Å, |Δi|>4): 231; chains: 1; bounding box: 46×39×55 Å

Solvent-accessible surface area (backbone atoms only — not comparable to full-atom values): 11159 Å² total; per-residue (Å²): 127,89,61,51,57,61,73,46,56,34,64,57,44,53,53,54,29,50,52,43,28,60,78,38,48,31,78,75,39,83,59,52,27,47,56,49,52,44,51,54,51,49,53,52,49,53,54,50,39,47,56,32,48,77,69,73,39,86,41,34,49,57,50,53,55,45,52,48,54,52,46,46,38,54,44,50,36,50,33,57,74,66,66,39,74,67,51,43,53,51,43,52,52,49,49,51,54,50,45,53,50,44,54,49,35,39,76,76,74,41,58,43,82,39,75,55,26,66,55,49,28,53,48,26,55,53,52,36,52,51,34,52,51,49,43,67,68,58,67,74,54,91,58,95,61,63,72,88,62,39,29,66,53,32,40,39,51,17,48,33,54,30,35,58,71,35,33,64,56,33,59,40,41,59,55,37,71,74,71,43,54,72,69,56,40,48,54,54,46,48,53,47,35,50,36,50,40,52,22,33,52,28,36,28,53,12,35,69,44,45,77,78,126